Protein AF-A0A9P0P1U6-F1 (afdb_monomer)

Secondary structure (DSSP, 8-state):
--STTTTTTSSSSS----HHHHHHHHHHHHHTTTT-------PPP-EEEEEEEE--SSSS--S-EEEEEEEESTTS-SBHHHHHHHIIIII-TT-----S-SSSSS-TTEEEETTEEEETTT-BPPSSSPEEEEPPTTS-EEETTEE--HHHHHHHHHT--S---SS---SSTTS-PPP--HHHHHHT---HHHHHHHHHHHHTTS-PPPPTT-SSPPPSSTTTTS-GGG--

Organism: Acanthoscelides obtectus (NCBI:txid200917)

Radius of gyration: 28.79 Å; Cα contacts (8 Å, |Δi|>4): 265; chains: 1; bounding box: 102×31×70 Å

Foldseek 3Di:
DPPVVPVVVVVPPPDPDPPVNVVVVVVVVVVVPPPDDDPDPPDPFLKAKEFFWWADCPDPDRAIDTDIDIDGCVPFDFFQVRVLVCCCVPPNVQADAFDDDLPQQQLRQFWQKQLATDRRSPHTDDSDDYIYIAAQALFAANTGNDGDCPVVVVVVVVVVPDDDDPDPPDPDPPPDDDDDDPVRVVVVPPVNSCCNNCVSRVVSPDPDDRDPPHRPHDDNGVVVVDDPVPDD

Sequence (232 aa):
MSILRTLLRHAFQSRYFSIAEFKRAQNKADKGRDEKQKDGKKQSPKMKTFKIYRFDPEGNNKKPKMQSYTVDINDCRPMVLDALMKIKMEQDSTLAFRKSCREGICGSCGVNIDGINRLACLHKIRPRGTTKIYPLPHMYVIKDLIVDMNKFLAQHNRIKPYPIPKELCVKSEGDQQFLQSIKDREKMRLEPGRAISQLRLYLSKFKKKPKPDMVGKAPSDPYKACPKDECE

Structure (mmCIF, N/CA/C/O backbone):
data_AF-A0A9P0P1U6-F1
#
_entry.id   AF-A0A9P0P1U6-F1
#
loop_
_atom_site.group_PDB
_atom_site.id
_atom_site.type_symbol
_atom_site.label_atom_id
_atom_site.label_alt_id
_atom_site.label_comp_id
_atom_site.label_asym_id
_atom_site.label_entity_id
_atom_site.label_seq_id
_atom_site.pdbx_PDB_ins_code
_atom_site.Cartn_x
_atom_site.Cartn_y
_atom_site.Cartn_z
_atom_site.occupancy
_atom_site.B_iso_or_equiv
_atom_site.auth_seq_id
_atom_site.auth_comp_id
_atom_site.auth_asym_id
_atom_site.auth_atom_id
_atom_site.pdbx_PDB_model_num
ATOM 1 N N . MET A 1 1 ? 77.406 -6.082 -4.546 1.00 52.47 1 MET A N 1
ATOM 2 C CA . MET A 1 1 ? 76.166 -6.727 -4.045 1.00 52.47 1 MET A CA 1
ATOM 3 C C . MET A 1 1 ? 76.129 -6.800 -2.507 1.00 52.47 1 MET A C 1
ATOM 5 O O . MET A 1 1 ? 75.909 -7.869 -1.958 1.00 52.47 1 MET A O 1
ATOM 9 N N . SER A 1 2 ? 76.336 -5.689 -1.781 1.00 52.69 2 SER A N 1
ATOM 10 C CA . SER A 1 2 ? 76.356 -5.720 -0.297 1.00 52.69 2 SER A CA 1
ATOM 11 C C . SER A 1 2 ? 75.707 -4.511 0.396 1.00 52.69 2 SER A C 1
ATOM 13 O O . SER A 1 2 ? 75.703 -4.447 1.618 1.00 52.69 2 SER A O 1
ATOM 15 N N . ILE A 1 3 ? 75.123 -3.569 -0.351 1.00 53.53 3 ILE A N 1
ATOM 16 C CA . ILE A 1 3 ? 74.509 -2.355 0.229 1.00 53.53 3 ILE A CA 1
ATOM 17 C C . ILE A 1 3 ? 72.972 -2.380 0.092 1.00 53.53 3 ILE A C 1
ATOM 19 O O . ILE A 1 3 ? 72.256 -1.800 0.901 1.00 53.53 3 ILE A O 1
ATOM 23 N N . LEU A 1 4 ? 72.432 -3.172 -0.845 1.00 44.69 4 LEU A N 1
ATOM 24 C CA . LEU A 1 4 ? 70.984 -3.282 -1.082 1.00 44.69 4 LEU A CA 1
ATOM 25 C C . LEU A 1 4 ? 70.255 -4.266 -0.141 1.00 44.69 4 LEU A C 1
ATOM 27 O O . LEU A 1 4 ? 69.030 -4.305 -0.119 1.00 44.69 4 LEU A O 1
ATOM 31 N N . ARG A 1 5 ? 70.984 -5.065 0.653 1.00 47.44 5 ARG A N 1
ATOM 32 C CA . ARG A 1 5 ? 70.389 -6.005 1.629 1.00 47.44 5 ARG A CA 1
ATOM 33 C C . ARG A 1 5 ? 70.163 -5.391 3.014 1.00 47.44 5 ARG A C 1
ATOM 35 O O . ARG A 1 5 ? 69.369 -5.928 3.781 1.00 47.44 5 ARG A O 1
ATOM 42 N N . THR A 1 6 ? 70.816 -4.273 3.327 1.00 48.91 6 THR A N 1
ATOM 43 C CA . THR A 1 6 ? 70.752 -3.644 4.658 1.00 48.91 6 THR A CA 1
ATOM 44 C C . THR A 1 6 ? 69.592 -2.649 4.768 1.00 48.91 6 THR A C 1
ATOM 46 O O . THR A 1 6 ? 68.949 -2.568 5.811 1.00 48.91 6 THR A O 1
ATOM 49 N N . LEU A 1 7 ? 69.230 -1.972 3.671 1.00 43.41 7 LEU A N 1
ATOM 50 C CA . LEU A 1 7 ? 68.121 -1.005 3.649 1.00 43.41 7 LEU A CA 1
ATOM 51 C C . LEU A 1 7 ? 66.726 -1.657 3.622 1.00 43.41 7 LEU A C 1
ATOM 53 O O . LEU A 1 7 ? 65.756 -1.052 4.067 1.00 43.41 7 LEU A O 1
ATOM 57 N N . LEU A 1 8 ? 66.622 -2.920 3.198 1.00 40.34 8 LEU A N 1
ATOM 58 C CA . LEU A 1 8 ? 65.362 -3.677 3.207 1.00 40.34 8 LEU A CA 1
ATOM 59 C C . LEU A 1 8 ? 65.023 -4.324 4.562 1.00 40.34 8 LEU A C 1
ATOM 61 O O . LEU A 1 8 ? 63.919 -4.836 4.721 1.00 40.34 8 LEU A O 1
ATOM 65 N N . ARG A 1 9 ? 65.921 -4.280 5.560 1.00 42.97 9 ARG A N 1
ATOM 66 C CA . ARG A 1 9 ? 65.622 -4.777 6.920 1.00 42.97 9 ARG A CA 1
ATOM 67 C C . ARG A 1 9 ? 65.049 -3.711 7.854 1.00 42.97 9 ARG A C 1
ATOM 69 O O . ARG A 1 9 ? 64.322 -4.064 8.772 1.00 42.97 9 ARG A O 1
ATOM 76 N N . HIS A 1 10 ? 65.290 -2.425 7.596 1.00 41.94 10 HIS A N 1
ATOM 77 C CA . HIS A 1 10 ? 64.768 -1.345 8.447 1.00 41.94 10 HIS A CA 1
ATOM 78 C C . HIS A 1 10 ? 63.378 -0.827 8.050 1.00 41.94 10 HIS A C 1
ATOM 80 O O . HIS A 1 10 ? 62.763 -0.096 8.821 1.00 41.94 10 HIS A O 1
ATOM 86 N N . ALA A 1 11 ? 62.840 -1.236 6.898 1.00 41.19 11 ALA A N 1
ATOM 87 C CA . ALA A 1 11 ? 61.508 -0.822 6.444 1.00 41.19 11 ALA A CA 1
ATOM 88 C C . ALA A 1 11 ? 60.396 -1.854 6.722 1.00 41.19 11 ALA A C 1
ATOM 90 O O . ALA A 1 11 ? 59.238 -1.599 6.407 1.00 41.19 11 ALA A O 1
ATOM 91 N N . PHE A 1 12 ? 60.720 -3.010 7.314 1.00 37.94 12 PHE A N 1
ATOM 92 C CA . PHE A 1 12 ? 59.785 -4.137 7.459 1.00 37.94 12 PHE A CA 1
ATOM 93 C C . PHE A 1 12 ? 59.494 -4.527 8.916 1.00 37.94 12 PHE A C 1
ATOM 95 O O . PHE A 1 12 ? 59.113 -5.659 9.202 1.00 37.94 12 PHE A O 1
ATOM 102 N N . GLN A 1 13 ? 59.690 -3.597 9.856 1.00 45.03 13 GLN A N 1
ATOM 103 C CA . GLN A 1 13 ? 59.516 -3.873 11.286 1.00 45.03 13 GLN A CA 1
ATOM 104 C C . GLN A 1 13 ? 58.866 -2.732 12.076 1.00 45.03 13 GLN A C 1
ATOM 106 O O . GLN A 1 13 ? 59.111 -2.567 13.267 1.00 45.03 13 GLN A O 1
ATOM 111 N N . SER A 1 14 ? 57.989 -1.950 11.446 1.00 48.00 14 SER A N 1
ATOM 112 C CA . SER A 1 14 ? 57.143 -1.024 12.196 1.00 48.00 14 SER A CA 1
ATOM 113 C C . SER A 1 14 ? 55.746 -0.955 11.597 1.00 48.00 14 SER A C 1
ATOM 115 O O . SER A 1 14 ? 55.574 -0.547 10.452 1.00 48.00 14 SER A O 1
ATOM 117 N N . ARG A 1 15 ? 54.764 -1.321 12.432 1.00 53.69 15 ARG A N 1
ATOM 118 C CA . ARG A 1 15 ? 53.299 -1.221 12.259 1.00 53.69 15 ARG A CA 1
ATOM 119 C C . ARG A 1 15 ? 52.530 -2.427 11.717 1.00 53.69 15 ARG A C 1
ATOM 121 O O . ARG A 1 15 ? 51.436 -2.248 11.194 1.00 53.69 15 ARG A O 1
ATOM 128 N N . TYR A 1 16 ? 52.985 -3.650 11.970 1.00 48.66 16 TYR A N 1
ATOM 129 C CA . TYR A 1 16 ? 52.020 -4.744 12.127 1.00 48.66 16 TYR A CA 1
ATOM 130 C C . TYR A 1 16 ? 51.658 -4.856 13.606 1.00 48.66 16 TYR A C 1
ATOM 132 O O . TYR A 1 16 ? 52.390 -5.456 14.387 1.00 48.66 16 TYR A O 1
ATOM 140 N N . PHE A 1 17 ? 50.548 -4.212 13.984 1.00 47.97 17 PHE A N 1
ATOM 141 C CA . PHE A 1 17 ? 49.891 -4.450 15.270 1.00 47.97 17 PHE A CA 1
ATOM 142 C C . PHE A 1 17 ? 49.675 -5.958 15.408 1.00 47.97 17 PHE A C 1
ATOM 144 O O . PHE A 1 17 ? 49.060 -6.581 14.537 1.00 47.97 17 PHE A O 1
ATOM 151 N N . SER A 1 18 ? 50.200 -6.555 16.477 1.00 64.38 18 SER A N 1
ATOM 152 C CA . SER A 1 18 ? 49.996 -7.980 16.724 1.00 64.38 18 SER A CA 1
ATOM 153 C C . SER A 1 18 ? 48.498 -8.257 16.845 1.00 64.38 18 SER A C 1
ATOM 155 O O . SER A 1 18 ? 47.747 -7.453 17.401 1.00 64.38 18 SER A O 1
ATOM 157 N N . ILE A 1 19 ? 48.046 -9.424 16.380 1.00 64.62 19 ILE A N 1
ATOM 158 C CA . ILE A 1 19 ? 46.655 -9.878 16.543 1.00 64.62 19 ILE A CA 1
ATOM 159 C C . ILE A 1 19 ? 46.223 -9.775 18.021 1.00 64.62 19 ILE A C 1
ATOM 161 O O . ILE A 1 19 ? 45.063 -9.488 18.311 1.00 64.62 19 ILE A O 1
ATOM 165 N N . ALA A 1 20 ? 47.155 -9.939 18.968 1.00 65.38 20 ALA A N 1
ATOM 166 C CA . ALA A 1 20 ? 46.901 -9.768 20.398 1.00 65.38 20 ALA A CA 1
ATOM 167 C C . ALA A 1 20 ? 46.606 -8.309 20.798 1.00 65.38 20 ALA A C 1
ATOM 169 O O . ALA A 1 20 ? 45.764 -8.060 21.661 1.00 65.38 20 ALA A O 1
ATOM 170 N N . GLU A 1 21 ? 47.260 -7.338 20.164 1.00 67.62 21 GLU A N 1
ATOM 171 C CA . GLU A 1 21 ? 47.028 -5.910 20.394 1.00 67.62 21 GLU A CA 1
ATOM 172 C C . GLU A 1 21 ? 45.732 -5.443 19.724 1.00 67.62 21 GLU A C 1
ATOM 174 O O . GLU A 1 21 ? 44.974 -4.687 20.330 1.00 67.62 21 GLU A O 1
ATOM 179 N N . PHE A 1 22 ? 45.408 -5.974 18.539 1.00 64.44 22 PHE A N 1
ATOM 180 C CA . PHE A 1 22 ? 44.125 -5.735 17.871 1.00 64.44 22 PHE A CA 1
ATOM 181 C C . PHE A 1 22 ? 42.948 -6.308 18.679 1.00 64.44 22 PHE A C 1
ATOM 183 O O . PHE A 1 22 ? 41.948 -5.624 18.889 1.00 64.44 22 PHE A O 1
ATOM 190 N N . LYS A 1 23 ? 43.093 -7.521 19.233 1.00 66.81 23 LYS A N 1
ATOM 191 C CA . LYS A 1 23 ? 42.100 -8.120 20.143 1.00 66.81 23 LYS A CA 1
ATOM 192 C C . LYS A 1 23 ? 41.955 -7.335 21.449 1.00 66.81 23 LYS A C 1
ATOM 194 O O . LYS A 1 23 ? 40.842 -7.174 21.938 1.00 66.81 23 LYS A O 1
ATOM 199 N N . ARG A 1 24 ? 43.045 -6.796 22.010 1.00 64.31 24 ARG A N 1
ATOM 200 C CA . ARG A 1 24 ? 42.977 -5.904 23.186 1.00 64.31 24 ARG A CA 1
ATOM 201 C C . ARG A 1 24 ? 42.285 -4.577 22.868 1.00 64.31 24 ARG A C 1
ATOM 203 O O . ARG A 1 24 ? 41.532 -4.092 23.708 1.00 64.31 24 ARG A O 1
ATOM 210 N N . ALA A 1 25 ? 42.504 -4.014 21.679 1.00 63.56 25 ALA A N 1
ATOM 211 C CA . ALA A 1 25 ? 41.821 -2.808 21.217 1.00 63.56 25 ALA A CA 1
ATOM 212 C C . ALA A 1 25 ? 40.319 -3.047 20.983 1.00 63.56 25 ALA A C 1
ATOM 214 O O . ALA A 1 25 ? 39.513 -2.223 21.410 1.00 63.56 25 ALA A O 1
ATOM 215 N N . GLN A 1 26 ? 39.933 -4.193 20.404 1.00 59.28 26 GLN A N 1
ATOM 216 C CA . GLN A 1 26 ? 38.523 -4.584 20.282 1.00 59.28 26 GLN A CA 1
ATOM 217 C C . GLN A 1 26 ? 37.875 -4.822 21.649 1.00 59.28 26 GLN A C 1
ATOM 219 O O . GLN A 1 26 ? 36.857 -4.212 21.938 1.00 59.28 26 GLN A O 1
ATOM 224 N N . ASN A 1 27 ? 38.527 -5.550 22.559 1.00 56.38 27 ASN A N 1
ATOM 225 C CA . ASN A 1 27 ? 37.993 -5.765 23.908 1.00 56.38 27 ASN A CA 1
ATOM 226 C C . ASN A 1 27 ? 37.845 -4.462 24.721 1.00 56.38 27 ASN A C 1
ATOM 228 O O . ASN A 1 27 ? 36.951 -4.367 25.559 1.00 56.38 27 ASN A O 1
ATOM 232 N N . LYS A 1 28 ? 38.697 -3.446 24.494 1.00 57.09 28 LYS A N 1
ATOM 233 C CA . LYS A 1 28 ? 38.532 -2.097 25.077 1.00 57.09 28 LYS A CA 1
ATOM 234 C C . LYS A 1 28 ? 37.394 -1.306 24.420 1.00 57.09 28 LYS A C 1
ATOM 236 O O . LYS A 1 28 ? 36.740 -0.531 25.112 1.00 57.09 28 LYS A O 1
ATOM 241 N N . ALA A 1 29 ? 37.162 -1.487 23.119 1.00 52.88 29 ALA A N 1
ATOM 242 C CA . ALA A 1 29 ? 36.048 -0.870 22.400 1.00 52.88 29 ALA A CA 1
ATOM 243 C C . ALA A 1 29 ? 34.694 -1.510 22.761 1.00 52.88 29 ALA A C 1
ATOM 245 O O . ALA A 1 29 ? 33.699 -0.795 22.862 1.00 52.88 29 ALA A O 1
ATOM 246 N N . ASP A 1 30 ? 34.677 -2.818 23.021 1.00 51.97 30 ASP A N 1
ATOM 247 C CA . ASP A 1 30 ? 33.481 -3.561 23.420 1.00 51.97 30 ASP A CA 1
ATOM 248 C C . ASP A 1 30 ? 33.143 -3.313 24.900 1.00 51.97 30 ASP A C 1
ATOM 250 O O . ASP A 1 30 ? 32.012 -2.944 25.206 1.00 51.97 30 ASP A O 1
ATOM 254 N N . LYS A 1 31 ? 34.131 -3.307 25.814 1.00 42.09 31 LYS A N 1
ATOM 255 C CA . LYS A 1 31 ? 33.902 -2.911 27.223 1.00 42.09 31 LYS A CA 1
ATOM 256 C C . LYS A 1 31 ? 33.470 -1.450 27.411 1.00 42.09 31 LYS A C 1
ATOM 258 O O . LYS A 1 31 ? 32.939 -1.112 28.459 1.00 42.09 31 LYS A O 1
ATOM 263 N N . GLY A 1 32 ? 33.693 -0.582 26.422 1.00 36.56 32 GLY A N 1
ATOM 264 C CA . GLY A 1 32 ? 33.218 0.806 26.430 1.00 36.56 32 GLY A CA 1
ATOM 265 C C . GLY A 1 32 ? 31.828 1.011 25.811 1.00 36.56 32 GLY A C 1
ATOM 266 O O . GLY A 1 32 ? 31.312 2.130 25.863 1.00 36.56 32 GLY A O 1
ATOM 267 N N . ARG A 1 33 ? 31.228 -0.025 25.205 1.00 42.56 33 ARG A N 1
ATOM 268 C CA . ARG A 1 33 ? 29.897 0.040 24.574 1.00 42.56 33 ARG A CA 1
ATOM 269 C C . ARG A 1 33 ? 28.763 -0.475 25.452 1.00 42.56 33 ARG A C 1
ATOM 271 O O . ARG A 1 33 ? 27.632 -0.061 25.218 1.00 42.56 33 ARG A O 1
ATOM 278 N N . ASP A 1 34 ? 29.060 -1.267 26.476 1.00 40.84 34 ASP A N 1
ATOM 279 C CA . ASP A 1 34 ? 28.024 -1.877 27.317 1.00 40.84 34 ASP A CA 1
ATOM 280 C C . ASP A 1 34 ? 27.547 -0.991 28.487 1.00 40.84 34 ASP A C 1
ATOM 282 O O . ASP A 1 34 ? 26.589 -1.342 29.168 1.00 40.84 34 ASP A O 1
ATOM 286 N N . GLU A 1 35 ? 28.125 0.203 28.688 1.00 44.22 35 GLU A N 1
ATOM 287 C CA . GLU A 1 35 ? 27.758 1.099 29.806 1.00 44.22 35 GLU A CA 1
ATOM 288 C C . GLU A 1 35 ? 27.237 2.489 29.399 1.00 44.22 35 GLU A C 1
ATOM 290 O O . GLU A 1 35 ? 27.190 3.414 30.213 1.00 44.22 35 GLU A O 1
ATOM 295 N N . LYS A 1 36 ? 26.767 2.684 28.158 1.00 36.19 36 LYS A N 1
ATOM 296 C CA . LYS A 1 36 ? 26.058 3.928 27.803 1.00 36.19 36 LYS A CA 1
ATOM 297 C C . LYS A 1 36 ? 24.720 3.698 27.107 1.00 36.19 36 LYS A C 1
ATOM 299 O O . LYS A 1 36 ? 24.672 3.442 25.911 1.00 36.19 36 LYS A O 1
ATOM 304 N N . GLN A 1 37 ? 23.680 4.057 27.872 1.00 43.28 37 GLN A N 1
ATOM 305 C CA . GLN A 1 37 ? 22.300 4.418 27.508 1.00 43.28 37 GLN A CA 1
ATOM 306 C C . GLN A 1 37 ? 21.279 3.271 27.505 1.00 43.28 37 GLN A C 1
ATOM 308 O O . GLN A 1 37 ? 21.431 2.305 26.780 1.00 43.28 37 GLN A O 1
ATOM 313 N N . LYS A 1 38 ? 20.143 3.366 28.205 1.00 41.06 38 LYS A N 1
ATOM 314 C CA . LYS A 1 38 ? 19.469 4.525 28.819 1.00 41.06 38 LYS A CA 1
ATOM 315 C C . LYS A 1 38 ? 18.451 4.001 29.834 1.00 41.06 38 LYS A C 1
ATOM 317 O O . LYS A 1 38 ? 17.581 3.221 29.452 1.00 41.06 38 LYS A O 1
ATOM 322 N N . ASP A 1 39 ? 18.467 4.553 31.042 1.00 44.94 39 ASP A N 1
ATOM 323 C CA . ASP A 1 39 ? 17.265 4.691 31.863 1.00 44.94 39 ASP A CA 1
ATOM 324 C C . ASP A 1 39 ? 16.248 5.528 31.077 1.00 44.94 39 ASP A C 1
ATOM 326 O O . ASP A 1 39 ? 16.227 6.763 31.098 1.00 44.94 39 ASP A O 1
ATOM 330 N N . GLY A 1 40 ? 15.448 4.849 30.261 1.00 47.59 40 GLY A N 1
ATOM 331 C CA . GLY A 1 40 ? 14.339 5.460 29.562 1.00 47.59 40 GLY A CA 1
ATOM 332 C C . GLY A 1 40 ? 13.281 5.814 30.591 1.00 47.59 40 GLY A C 1
ATOM 333 O O . GLY A 1 40 ? 12.561 4.934 31.052 1.00 47.59 40 GLY A O 1
ATOM 334 N N . LYS A 1 41 ? 13.143 7.105 30.920 1.00 48.03 41 LYS A N 1
ATOM 335 C CA . LYS A 1 41 ? 11.873 7.646 31.423 1.00 48.03 41 LYS A CA 1
ATOM 336 C C . LYS A 1 41 ? 10.764 7.050 30.552 1.00 48.03 41 LYS A C 1
ATOM 338 O O . LYS A 1 41 ? 10.659 7.425 29.384 1.00 48.03 41 LYS A O 1
ATOM 343 N N . LYS A 1 42 ? 9.985 6.106 31.093 1.00 55.22 42 LYS A N 1
ATOM 344 C CA . LYS A 1 42 ? 8.804 5.542 30.432 1.00 55.22 42 LYS A CA 1
ATOM 345 C C . LYS A 1 42 ? 7.855 6.711 30.193 1.00 55.22 42 LYS A C 1
ATOM 347 O O . LYS A 1 42 ? 7.177 7.171 31.107 1.00 55.22 42 LYS A O 1
ATOM 352 N N . GLN A 1 43 ? 7.904 7.272 28.988 1.00 64.88 43 GLN A N 1
ATOM 353 C CA . GLN A 1 43 ? 6.936 8.269 28.564 1.00 64.88 43 GLN A CA 1
ATOM 354 C C . GLN A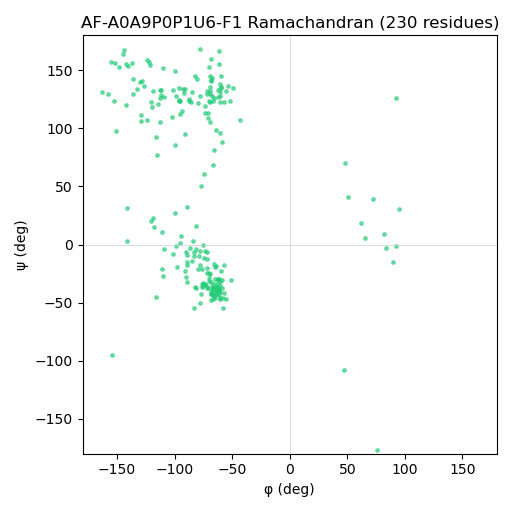 1 43 ? 5.565 7.597 28.611 1.00 64.88 43 GLN A C 1
ATOM 356 O O . GLN A 1 43 ? 5.444 6.423 28.254 1.00 64.88 43 GLN A O 1
ATOM 361 N N . SER A 1 44 ? 4.551 8.311 29.095 1.00 78.19 44 SER A N 1
ATOM 362 C CA . SER A 1 44 ? 3.193 7.779 29.166 1.00 78.19 44 SER A CA 1
ATOM 363 C C . SER A 1 44 ? 2.752 7.271 27.783 1.00 78.19 44 SER A C 1
ATOM 365 O O . SER A 1 44 ? 3.036 7.934 26.778 1.00 78.19 44 SER A O 1
ATOM 367 N N . PRO A 1 45 ? 2.112 6.089 27.707 1.00 81.31 45 PRO A N 1
ATOM 368 C CA . PRO A 1 45 ? 1.781 5.454 26.437 1.00 81.31 45 PRO A CA 1
ATOM 369 C C . PRO A 1 45 ? 0.858 6.364 25.629 1.00 81.31 45 PRO A C 1
ATOM 371 O O . PRO A 1 45 ? -0.169 6.840 26.122 1.00 81.31 45 PRO A O 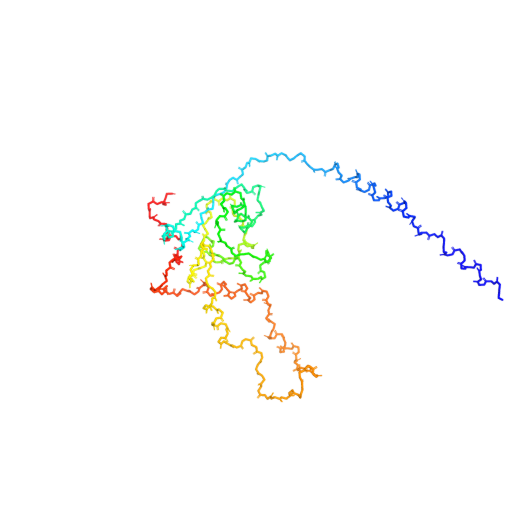1
ATOM 374 N N . LYS A 1 46 ? 1.227 6.628 24.374 1.00 88.4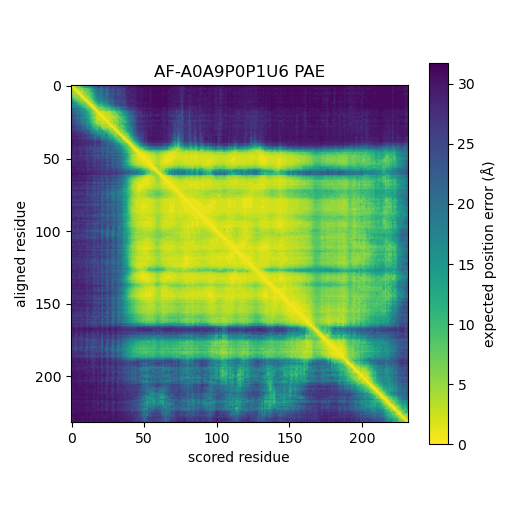4 46 LYS A N 1
ATOM 375 C CA . LYS A 1 46 ? 0.449 7.490 23.485 1.00 88.44 46 LYS A CA 1
ATOM 376 C C . LYS A 1 46 ? -0.383 6.621 22.564 1.00 88.44 46 LYS A C 1
ATOM 378 O O . LYS A 1 46 ? 0.001 6.322 21.433 1.00 88.44 46 LYS A O 1
ATOM 383 N N . MET A 1 47 ? -1.546 6.241 23.073 1.00 91.94 47 MET A N 1
ATOM 384 C CA . MET A 1 47 ? -2.471 5.361 22.376 1.00 91.94 47 MET A CA 1
ATOM 385 C C . MET A 1 47 ? -3.094 6.043 21.156 1.00 91.94 47 MET A C 1
ATOM 387 O O . MET A 1 47 ? -3.544 7.190 21.207 1.00 91.94 47 MET A O 1
ATOM 391 N N . LYS A 1 48 ? -3.138 5.309 20.046 1.00 93.06 48 LYS A N 1
ATOM 392 C CA . LYS A 1 48 ? -3.715 5.741 18.776 1.00 93.06 48 LYS A CA 1
ATOM 393 C C . LYS A 1 48 ? -4.616 4.669 18.201 1.00 93.06 48 LYS A C 1
ATOM 395 O O . LYS A 1 48 ? -4.214 3.517 18.071 1.00 93.06 48 LYS A O 1
ATOM 400 N N . THR A 1 49 ? -5.794 5.094 17.762 1.00 95.69 49 THR A N 1
ATOM 401 C CA . THR A 1 49 ? -6.784 4.207 17.155 1.00 95.69 49 THR A CA 1
ATOM 402 C C . THR A 1 49 ? -6.633 4.149 15.635 1.00 95.69 49 THR A C 1
ATOM 404 O O . THR A 1 49 ? -6.598 5.176 14.943 1.00 95.69 49 THR A O 1
ATOM 407 N N . PHE A 1 50 ? -6.594 2.927 15.113 1.00 96.62 50 PHE A N 1
ATOM 408 C CA . PHE A 1 50 ? -6.639 2.588 13.697 1.00 96.62 50 PHE A CA 1
ATOM 409 C C . PHE A 1 50 ? -7.927 1.815 13.410 1.00 96.62 50 PHE A C 1
ATOM 411 O O . PHE A 1 50 ? -8.152 0.754 13.982 1.00 96.62 50 PHE A O 1
ATOM 418 N N . LYS A 1 51 ? -8.771 2.331 12.513 1.00 96.44 51 LYS A N 1
ATOM 419 C CA . LYS A 1 51 ? -9.950 1.619 12.001 1.00 96.44 51 LYS A CA 1
ATOM 420 C C . LYS A 1 51 ? -9.567 0.946 10.687 1.00 96.44 51 LYS A C 1
ATOM 422 O O . LYS A 1 51 ? -9.297 1.641 9.709 1.00 96.44 51 LYS A O 1
ATOM 427 N N . ILE A 1 52 ? -9.522 -0.380 10.660 1.00 96.38 52 ILE A N 1
ATOM 428 C CA . ILE A 1 52 ? -9.046 -1.170 9.520 1.00 96.38 52 ILE A CA 1
ATOM 429 C C . ILE A 1 52 ? -10.208 -1.947 8.907 1.0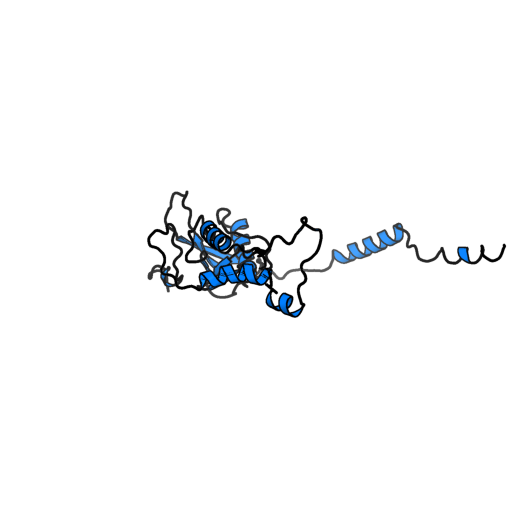0 96.38 52 ILE A C 1
ATOM 431 O O . ILE A 1 52 ? -10.981 -2.593 9.615 1.00 96.38 52 ILE A O 1
ATOM 435 N N . TYR A 1 53 ? -10.310 -1.897 7.581 1.00 94.62 53 TYR A N 1
ATOM 436 C CA . TYR A 1 53 ? -11.243 -2.710 6.811 1.00 94.62 53 TYR A CA 1
ATOM 437 C C . TYR A 1 53 ? -10.893 -4.200 6.903 1.00 94.62 53 TYR A C 1
ATOM 439 O O . TYR A 1 53 ? -9.770 -4.604 6.590 1.00 94.62 53 TYR A O 1
ATOM 447 N N . ARG A 1 54 ? -11.874 -5.011 7.301 1.00 93.38 54 ARG A N 1
ATOM 448 C CA . ARG A 1 54 ? -11.780 -6.466 7.413 1.00 93.38 54 ARG A CA 1
ATOM 449 C C . ARG A 1 54 ? -12.787 -7.131 6.490 1.00 93.38 54 ARG A C 1
ATOM 451 O O . ARG A 1 54 ? -13.968 -6.777 6.489 1.00 93.38 54 ARG A O 1
ATOM 458 N N . PHE A 1 55 ? -12.316 -8.111 5.735 1.00 91.31 55 PHE A N 1
ATOM 459 C CA . PHE A 1 55 ? -13.144 -8.912 4.844 1.00 91.31 55 PHE A CA 1
ATOM 460 C C . PHE A 1 55 ? -12.510 -10.287 4.681 1.00 91.31 55 PHE A C 1
ATOM 462 O O . PHE A 1 55 ? -11.355 -10.384 4.268 1.00 91.31 55 PHE A O 1
ATOM 469 N N . ASP A 1 56 ? -13.273 -11.331 4.992 1.00 89.56 56 ASP A N 1
ATOM 470 C CA . ASP A 1 56 ? -12.840 -12.714 4.835 1.00 89.56 56 ASP A CA 1
ATOM 471 C C . ASP A 1 56 ? -13.907 -13.498 4.056 1.00 89.56 56 ASP A C 1
ATOM 473 O O . ASP A 1 56 ? -14.979 -13.758 4.607 1.00 89.56 56 ASP A O 1
ATOM 477 N N . PRO A 1 57 ? -13.676 -13.831 2.773 1.00 83.44 57 PRO A N 1
ATOM 478 C CA . PRO A 1 57 ? -14.672 -14.520 1.953 1.00 83.44 57 PRO A CA 1
ATOM 479 C C . PRO A 1 57 ? -14.898 -15.978 2.378 1.00 83.44 57 PRO A C 1
ATOM 481 O O . PRO A 1 57 ? -15.973 -16.520 2.122 1.00 83.44 57 PRO A O 1
ATOM 484 N N . GLU A 1 58 ? -13.905 -16.597 3.020 1.00 83.50 58 GLU A N 1
ATOM 485 C CA . GLU A 1 58 ? -13.950 -17.989 3.490 1.00 83.50 58 GLU A CA 1
ATOM 486 C C . GLU A 1 58 ? -14.514 -18.112 4.913 1.00 83.50 58 GLU A C 1
ATOM 488 O O . GLU A 1 58 ? -14.890 -19.198 5.345 1.00 83.50 58 GLU A O 1
ATOM 493 N N . GLY A 1 59 ? -14.594 -17.001 5.649 1.00 76.44 59 GLY A N 1
ATOM 494 C CA . GLY A 1 59 ? -15.091 -16.987 7.019 1.00 76.44 59 GLY A CA 1
ATOM 495 C C . GLY A 1 59 ? -16.618 -17.054 7.123 1.00 76.44 59 GLY A C 1
ATOM 496 O O . GLY A 1 59 ? -17.358 -1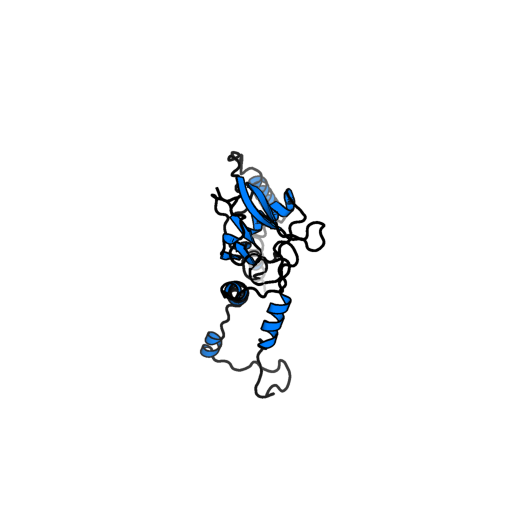6.796 6.173 1.00 76.44 59 GLY A O 1
ATOM 497 N N . ASN A 1 60 ? -17.102 -17.294 8.346 1.00 69.00 60 ASN A N 1
ATOM 498 C CA . ASN A 1 60 ? -18.538 -17.331 8.665 1.00 69.00 60 ASN A CA 1
ATOM 499 C C . ASN A 1 60 ? -19.268 -16.011 8.356 1.00 69.00 60 ASN A C 1
ATOM 501 O O . ASN A 1 60 ? -20.485 -16.000 8.183 1.00 69.00 60 ASN A O 1
ATOM 505 N N . ASN A 1 61 ? -18.543 -14.889 8.301 1.00 64.88 61 ASN A N 1
ATOM 506 C CA . ASN A 1 61 ? -19.123 -13.561 8.153 1.00 64.88 61 ASN A CA 1
ATOM 507 C C . ASN A 1 61 ? -18.692 -12.914 6.828 1.00 64.88 61 ASN A C 1
ATOM 509 O O . ASN A 1 61 ? -17.663 -12.249 6.740 1.00 64.88 61 ASN A O 1
ATOM 513 N N . LYS A 1 62 ? -19.517 -13.100 5.791 1.00 71.88 62 LYS A N 1
ATOM 514 C CA . LYS A 1 62 ? -19.248 -12.660 4.407 1.00 71.88 62 LYS A CA 1
ATOM 515 C C . LYS A 1 62 ? -19.409 -11.150 4.176 1.00 71.88 62 LYS A C 1
ATOM 517 O O . LYS A 1 62 ? -19.249 -10.680 3.050 1.00 71.88 62 LYS A O 1
ATOM 522 N N . LYS A 1 63 ? -19.774 -10.378 5.205 1.00 83.62 63 LYS A N 1
ATOM 523 C CA . LYS A 1 63 ? -19.949 -8.923 5.103 1.00 83.62 63 LYS A CA 1
ATOM 524 C C . LYS A 1 63 ? -18.676 -8.200 5.553 1.00 83.62 63 LYS A C 1
ATOM 526 O O . LYS A 1 63 ? -18.124 -8.545 6.597 1.00 83.62 63 LYS A O 1
ATOM 531 N N . PRO A 1 64 ? -18.216 -7.187 4.802 1.00 88.19 64 PRO A N 1
ATOM 532 C CA . PRO A 1 64 ? -17.077 -6.389 5.221 1.00 88.19 64 PRO A CA 1
ATOM 533 C C . PRO A 1 64 ? -17.414 -5.559 6.460 1.00 88.19 64 PRO A C 1
ATOM 535 O O . PRO A 1 64 ? -18.528 -5.049 6.588 1.00 88.19 64 PRO A O 1
ATOM 538 N N . LYS A 1 65 ? -16.438 -5.399 7.355 1.00 90.56 65 LYS A N 1
ATOM 539 C CA . LYS A 1 65 ? -16.582 -4.645 8.606 1.00 90.56 65 LYS A CA 1
ATOM 540 C C . LYS A 1 65 ? -15.371 -3.756 8.866 1.00 90.56 6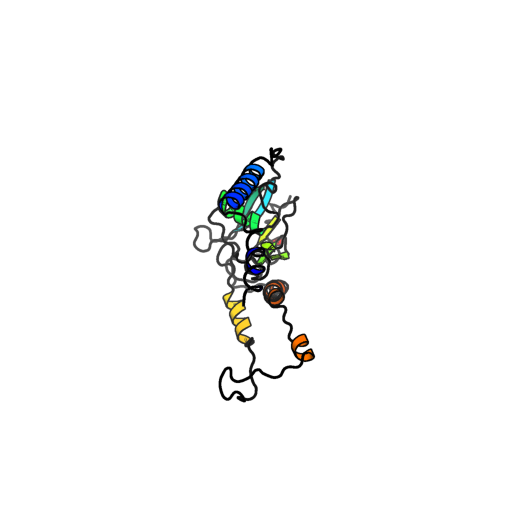5 LYS A C 1
ATOM 542 O O . LYS A 1 65 ? -14.272 -4.040 8.395 1.00 90.56 65 LYS A O 1
ATOM 547 N N . MET A 1 66 ? -15.563 -2.699 9.647 1.00 93.12 66 MET A N 1
ATOM 548 C CA . MET A 1 66 ? -14.464 -1.888 10.171 1.00 93.12 66 MET A CA 1
ATOM 549 C C . MET A 1 66 ? -14.121 -2.368 11.578 1.00 93.12 66 MET A C 1
ATOM 551 O O . MET A 1 66 ? -14.989 -2.403 12.444 1.00 93.12 66 MET A O 1
ATOM 555 N N . GLN A 1 67 ? -12.864 -2.732 11.813 1.00 94.50 67 GLN A N 1
ATOM 556 C CA . GLN A 1 67 ? -12.380 -3.142 13.130 1.00 94.50 67 GLN A CA 1
ATOM 557 C C . GLN A 1 67 ? -11.403 -2.103 13.679 1.00 94.50 67 GLN A C 1
ATOM 559 O O . GLN A 1 67 ? -10.512 -1.641 12.964 1.00 94.50 67 GLN A O 1
ATOM 564 N N . SER A 1 68 ? -11.589 -1.722 14.940 1.00 96.75 68 SER A N 1
ATOM 565 C CA . SER A 1 68 ? -10.736 -0.754 15.630 1.00 96.75 68 SER A CA 1
ATOM 566 C C . SER A 1 68 ? -9.613 -1.469 16.375 1.00 96.75 68 SER A C 1
ATOM 568 O O . SER A 1 68 ? -9.867 -2.430 17.095 1.00 96.75 68 SER A O 1
ATOM 570 N N . TYR A 1 69 ? -8.391 -0.967 16.232 1.00 96.50 69 TYR A N 1
ATOM 571 C CA . TYR A 1 69 ? -7.207 -1.413 16.963 1.00 96.50 69 TYR A CA 1
ATOM 572 C C . TYR A 1 69 ? -6.524 -0.215 17.597 1.00 96.50 69 TYR A C 1
ATOM 574 O O . TYR A 1 69 ? -6.416 0.841 16.966 1.00 96.50 69 TYR A O 1
ATOM 582 N N . THR A 1 70 ? -6.023 -0.385 18.813 1.00 94.94 70 THR A N 1
ATOM 583 C CA . THR A 1 70 ? -5.337 0.683 19.538 1.00 94.94 70 THR A CA 1
ATOM 584 C C . THR A 1 70 ? -3.868 0.319 19.672 1.00 94.94 70 THR A C 1
ATOM 586 O O . THR A 1 70 ? -3.534 -0.769 20.130 1.00 94.94 70 THR A O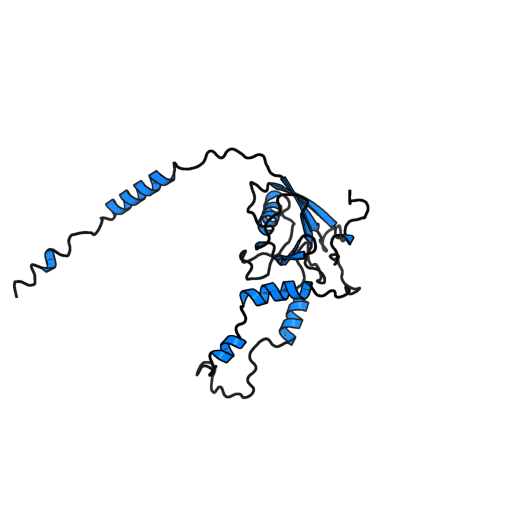 1
ATOM 589 N N . VAL A 1 71 ? -2.981 1.211 19.245 1.00 94.44 71 VAL A N 1
ATOM 590 C CA . VAL A 1 71 ? -1.531 0.985 19.233 1.00 94.44 71 VAL A CA 1
ATOM 591 C C . VAL A 1 71 ? -0.844 2.126 19.966 1.00 94.44 71 VAL A C 1
ATOM 593 O O . VAL A 1 71 ? -1.192 3.287 19.750 1.00 94.44 71 VAL A O 1
ATOM 596 N N . ASP A 1 72 ? 0.135 1.808 20.810 1.00 93.81 72 ASP A N 1
ATOM 597 C CA . ASP A 1 72 ? 1.013 2.818 21.396 1.00 93.81 72 ASP A CA 1
ATOM 598 C C . ASP A 1 72 ? 2.000 3.331 20.336 1.00 93.81 72 ASP A C 1
ATOM 600 O O . ASP A 1 72 ? 2.785 2.567 19.774 1.00 93.81 72 ASP A O 1
ATOM 604 N N . ILE A 1 73 ? 1.948 4.632 20.040 1.00 91.75 73 ILE A N 1
ATOM 605 C CA . ILE A 1 73 ? 2.850 5.271 19.074 1.00 91.75 73 ILE A CA 1
ATOM 606 C C . ILE A 1 73 ? 4.282 5.345 19.618 1.00 91.75 73 ILE A C 1
ATOM 608 O O . ILE A 1 73 ? 5.219 5.328 18.824 1.00 91.75 73 ILE A O 1
ATOM 612 N N . ASN A 1 74 ? 4.475 5.427 20.937 1.00 90.88 74 ASN A N 1
ATOM 613 C CA . ASN A 1 74 ? 5.816 5.533 21.518 1.00 90.88 74 ASN A CA 1
ATOM 614 C C . ASN A 1 74 ? 6.601 4.220 21.369 1.00 90.88 74 ASN A C 1
ATOM 616 O O . ASN A 1 74 ? 7.815 4.250 21.187 1.00 90.88 74 ASN A O 1
ATOM 620 N N . ASP A 1 75 ? 5.889 3.090 21.378 1.00 91.75 75 ASP A N 1
ATOM 621 C CA . ASP A 1 75 ? 6.411 1.736 21.157 1.00 91.75 75 ASP A CA 1
ATOM 622 C C . ASP A 1 75 ? 6.162 1.239 19.716 1.00 91.75 75 ASP A C 1
ATOM 624 O O . ASP A 1 75 ? 6.000 0.051 19.425 1.00 91.75 75 ASP A O 1
ATOM 628 N N . CYS A 1 76 ? 6.069 2.169 18.767 1.00 92.12 76 CYS A N 1
ATOM 629 C CA . CYS A 1 76 ? 5.910 1.850 17.360 1.00 92.12 76 CYS A CA 1
ATOM 630 C C . CYS A 1 76 ? 6.820 2.734 16.514 1.00 92.12 76 CYS A C 1
ATOM 632 O O . CYS A 1 76 ? 7.001 3.928 16.748 1.00 92.12 76 CYS A O 1
ATOM 634 N N . ARG A 1 77 ? 7.374 2.150 15.453 1.00 92.88 77 ARG A N 1
ATOM 635 C CA . ARG A 1 77 ? 8.061 2.929 14.420 1.00 92.88 77 ARG A CA 1
ATOM 636 C C . ARG A 1 77 ? 7.074 3.911 13.759 1.00 92.88 77 ARG A C 1
ATOM 638 O O . ARG A 1 77 ? 5.869 3.657 13.724 1.00 92.88 77 ARG A O 1
ATOM 645 N N . PRO A 1 78 ? 7.556 5.027 13.185 1.00 93.38 78 PRO A N 1
ATOM 646 C CA . PRO A 1 78 ? 6.702 6.164 12.838 1.00 93.38 78 PRO A CA 1
ATOM 647 C C . PRO A 1 78 ? 5.787 5.955 11.621 1.00 93.38 78 PRO A C 1
ATOM 649 O O . PRO A 1 78 ? 5.008 6.856 11.313 1.00 93.38 78 PRO A O 1
ATOM 652 N N . MET A 1 79 ? 5.885 4.840 10.889 1.00 95.94 79 MET A N 1
ATOM 653 C CA . MET A 1 79 ? 5.142 4.621 9.640 1.00 95.94 79 MET A CA 1
ATOM 654 C C . MET A 1 79 ? 3.895 3.761 9.852 1.00 95.94 79 MET A C 1
ATOM 656 O O . MET A 1 79 ? 3.883 2.847 10.671 1.00 95.94 79 MET A O 1
ATOM 660 N N . VAL A 1 80 ? 2.852 3.984 9.049 1.00 96.19 80 VAL A N 1
ATOM 661 C CA . VAL A 1 80 ? 1.596 3.214 9.129 1.00 96.19 80 VAL A CA 1
ATOM 662 C C . VAL A 1 80 ? 1.814 1.722 8.871 1.00 96.19 80 VAL A C 1
ATOM 664 O O . VAL A 1 80 ? 1.162 0.896 9.505 1.00 96.19 80 VAL A O 1
ATOM 667 N N . LEU A 1 81 ? 2.748 1.351 7.987 1.00 96.94 81 LEU A N 1
ATOM 668 C CA . LEU A 1 81 ? 3.104 -0.058 7.784 1.00 96.94 81 LEU A CA 1
ATOM 669 C C . LEU A 1 81 ? 3.595 -0.721 9.077 1.00 96.94 81 LEU A C 1
ATOM 671 O O . LEU A 1 81 ? 3.289 -1.888 9.309 1.00 96.94 81 LEU A O 1
ATOM 675 N N . ASP A 1 82 ? 4.340 0.006 9.906 1.00 96.19 82 ASP A N 1
ATOM 676 C CA . ASP A 1 82 ? 4.863 -0.542 11.151 1.00 96.19 82 ASP A CA 1
ATOM 677 C C . ASP A 1 82 ? 3.736 -0.747 12.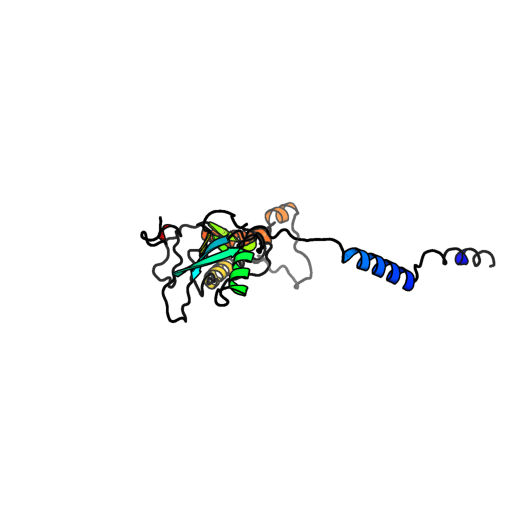176 1.00 96.19 82 ASP A C 1
ATOM 679 O O . ASP A 1 82 ? 3.692 -1.795 12.815 1.00 96.19 82 ASP A O 1
ATOM 683 N N . ALA A 1 83 ? 2.753 0.160 12.238 1.00 96.06 83 ALA A N 1
ATOM 684 C CA . ALA A 1 83 ? 1.547 -0.041 13.049 1.00 96.06 83 ALA A CA 1
ATOM 685 C C . ALA A 1 83 ? 0.737 -1.268 12.595 1.00 96.06 83 ALA A C 1
ATOM 687 O O . ALA A 1 83 ? 0.329 -2.076 13.425 1.00 96.06 83 ALA A O 1
ATOM 688 N N . LEU A 1 84 ? 0.553 -1.461 11.282 1.00 96.69 84 LEU A N 1
ATOM 689 C CA . LEU A 1 84 ? -0.112 -2.657 10.740 1.00 96.69 84 LEU A CA 1
ATOM 690 C C . LEU A 1 84 ? 0.642 -3.945 11.095 1.00 96.69 84 LEU A C 1
ATOM 692 O O . LEU A 1 84 ? 0.026 -4.972 11.376 1.00 96.69 84 LEU A O 1
ATOM 696 N N . MET A 1 85 ? 1.975 -3.900 11.083 1.00 96.69 85 MET A N 1
ATOM 697 C CA . MET A 1 85 ? 2.798 -5.029 11.507 1.00 96.69 85 MET A CA 1
ATOM 698 C C . MET A 1 85 ? 2.664 -5.313 13.001 1.00 96.69 85 MET A C 1
ATOM 700 O O . MET A 1 85 ? 2.500 -6.476 13.354 1.00 96.69 85 MET A O 1
ATOM 704 N N . LYS A 1 86 ? 2.680 -4.278 13.847 1.00 96.31 86 LYS A N 1
ATOM 705 C CA . LYS A 1 86 ? 2.508 -4.414 15.297 1.00 96.31 86 LYS A CA 1
ATOM 706 C C . LYS A 1 86 ? 1.149 -5.023 15.641 1.00 96.31 86 LYS A C 1
ATOM 708 O O . LYS A 1 86 ? 1.095 -6.018 16.350 1.00 96.31 86 LYS A O 1
ATOM 713 N N . ILE A 1 87 ? 0.070 -4.526 15.026 1.00 96.88 87 ILE A N 1
ATOM 714 C CA . ILE A 1 87 ? -1.277 -5.106 15.166 1.00 96.88 87 ILE A CA 1
ATOM 715 C C . ILE A 1 87 ? -1.268 -6.587 14.784 1.00 96.88 87 ILE A C 1
ATOM 717 O O . ILE A 1 87 ? -1.779 -7.410 15.536 1.00 96.88 87 ILE A O 1
ATOM 721 N N . LYS A 1 88 ? -0.648 -6.947 13.653 1.00 96.81 88 LYS A N 1
ATOM 722 C CA . LYS A 1 88 ? -0.590 -8.346 13.213 1.00 96.81 88 LYS A CA 1
ATOM 723 C C . LYS A 1 88 ? 0.190 -9.253 14.171 1.00 96.81 88 LYS A C 1
ATOM 725 O O . LYS A 1 88 ? -0.142 -10.424 14.300 1.00 96.81 88 LYS A O 1
ATOM 730 N N . MET A 1 89 ? 1.258 -8.742 14.775 1.00 96.44 89 MET A N 1
ATOM 731 C CA . MET A 1 89 ? 2.140 -9.527 15.641 1.00 96.44 89 MET A CA 1
ATOM 732 C C . MET A 1 89 ? 1.589 -9.676 17.060 1.00 96.44 89 MET A C 1
ATOM 734 O O . MET A 1 89 ? 1.738 -10.740 17.647 1.00 96.44 89 MET A O 1
ATOM 738 N N . GLU A 1 90 ? 0.958 -8.632 17.596 1.00 96.06 90 GLU A N 1
ATOM 739 C CA . GLU A 1 90 ? 0.616 -8.553 19.021 1.00 96.06 90 GLU A CA 1
ATOM 740 C C . GLU A 1 90 ? -0.886 -8.663 19.304 1.00 96.06 90 GLU A C 1
ATOM 742 O O . GLU A 1 90 ? -1.262 -9.076 20.395 1.00 96.06 90 GLU A O 1
ATOM 747 N N . GLN A 1 91 ? -1.752 -8.280 18.359 1.00 95.38 91 GLN A N 1
ATOM 748 C CA . GLN A 1 91 ? -3.198 -8.162 18.603 1.00 95.38 91 GLN A CA 1
ATOM 749 C C . GLN A 1 91 ? -4.024 -9.135 17.759 1.00 95.38 91 GLN A C 1
ATOM 751 O O . GLN A 1 91 ? -4.950 -9.758 18.267 1.00 95.38 91 GLN A O 1
ATOM 756 N N . ASP A 1 92 ? -3.725 -9.253 16.462 1.00 95.12 92 ASP A N 1
ATOM 757 C CA . ASP A 1 92 ? -4.527 -10.046 15.533 1.00 95.12 92 ASP A CA 1
ATOM 758 C C . ASP A 1 92 ? -3.699 -10.618 14.376 1.00 95.12 92 ASP A C 1
ATOM 760 O O . ASP A 1 92 ? -3.486 -9.986 13.334 1.00 95.12 92 ASP A O 1
ATOM 764 N N . SER A 1 93 ? -3.295 -11.877 14.528 1.00 95.50 93 SER A N 1
ATOM 765 C CA . SER A 1 93 ? -2.509 -12.607 13.533 1.00 95.50 93 SER A CA 1
ATOM 766 C C . SER A 1 93 ? -3.257 -12.868 12.222 1.00 95.50 93 SER A C 1
ATOM 768 O O . SER A 1 93 ? -2.608 -13.107 11.196 1.00 95.50 93 SER A O 1
ATOM 770 N N . THR A 1 94 ? -4.589 -12.750 12.196 1.00 94.44 94 THR A N 1
ATOM 771 C CA . THR A 1 94 ? -5.415 -13.009 11.005 1.00 94.44 94 THR A CA 1
ATOM 772 C C . THR A 1 94 ? -5.389 -11.862 9.995 1.00 94.44 94 THR A C 1
ATOM 774 O O . THR A 1 94 ? -5.691 -12.079 8.822 1.00 94.44 94 THR A O 1
ATOM 777 N N . LEU A 1 95 ? -4.971 -10.659 10.413 1.00 95.88 95 LEU A N 1
ATOM 778 C CA . LEU A 1 95 ? -4.941 -9.472 9.561 1.00 95.88 95 LEU A CA 1
ATOM 779 C C . LEU A 1 95 ? -4.029 -9.672 8.338 1.00 95.88 95 LEU A C 1
ATOM 781 O O . LEU A 1 95 ? -2.824 -9.929 8.472 1.00 95.88 95 LEU A O 1
ATOM 785 N N . ALA A 1 96 ? -4.585 -9.510 7.137 1.00 95.38 96 ALA A N 1
ATOM 786 C CA . ALA A 1 96 ? -3.877 -9.738 5.879 1.00 95.38 96 ALA A CA 1
ATOM 787 C C . ALA A 1 96 ? -3.584 -8.435 5.106 1.00 95.38 96 ALA A C 1
ATOM 789 O O . ALA A 1 96 ? -4.469 -7.638 4.797 1.00 95.38 96 ALA A O 1
ATOM 790 N N . PHE A 1 97 ? -2.314 -8.220 4.748 1.00 95.88 97 PHE A N 1
ATOM 791 C CA . PHE A 1 97 ? -1.867 -7.113 3.894 1.00 95.88 97 PHE A CA 1
ATOM 792 C C . PHE A 1 97 ? -0.554 -7.461 3.180 1.00 95.88 97 PHE A C 1
ATOM 794 O O . PHE A 1 97 ? 0.219 -8.303 3.640 1.00 95.88 97 PHE A O 1
ATOM 801 N N . ARG A 1 98 ? -0.267 -6.793 2.054 1.00 94.88 98 ARG A N 1
ATOM 802 C CA . ARG A 1 98 ? 0.982 -6.994 1.298 1.00 94.88 98 ARG A CA 1
ATOM 803 C C . ARG A 1 98 ? 2.084 -6.039 1.763 1.00 94.88 98 ARG A C 1
ATOM 805 O O . ARG A 1 98 ? 1.872 -4.831 1.852 1.00 94.88 98 ARG A O 1
ATOM 812 N N . LYS A 1 99 ? 3.293 -6.565 1.980 1.00 93.31 99 LYS A N 1
ATOM 813 C CA . LYS A 1 99 ? 4.517 -5.789 2.251 1.00 93.31 99 LYS A CA 1
ATOM 814 C C . LYS A 1 99 ? 5.732 -6.427 1.572 1.00 93.31 99 LYS A C 1
ATOM 816 O O . LYS A 1 99 ? 5.718 -7.624 1.318 1.00 93.31 99 LYS A O 1
ATOM 821 N N . SER A 1 100 ? 6.763 -5.629 1.293 1.00 93.44 100 SER A N 1
ATOM 822 C CA . SER A 1 100 ? 8.055 -6.108 0.776 1.00 93.44 100 SER A CA 1
ATOM 823 C C . SER A 1 100 ? 9.167 -5.117 1.165 1.00 93.44 100 SER A C 1
ATOM 825 O O . SER A 1 100 ? 9.598 -5.172 2.309 1.00 93.44 100 SER A O 1
ATOM 827 N N . CYS A 1 101 ? 9.533 -4.164 0.295 1.00 91.56 101 CYS A N 1
ATOM 828 C CA . CYS A 1 101 ? 10.720 -3.300 0.451 1.00 91.56 101 CYS A CA 1
ATOM 829 C C . CYS A 1 101 ? 10.781 -2.457 1.752 1.00 91.56 101 CYS A C 1
ATOM 831 O O . CYS A 1 101 ? 11.686 -2.642 2.551 1.00 91.56 101 CYS A O 1
ATOM 833 N N . ARG A 1 102 ? 9.739 -1.657 2.043 1.00 92.88 102 ARG A N 1
ATOM 834 C CA . ARG A 1 102 ? 9.637 -0.612 3.099 1.00 92.88 102 ARG A CA 1
ATOM 835 C C . ARG A 1 102 ? 10.201 0.776 2.762 1.00 92.88 102 ARG A C 1
ATOM 837 O O . ARG A 1 102 ? 9.970 1.702 3.528 1.00 92.88 102 ARG A O 1
ATOM 844 N N . GLU A 1 103 ? 10.793 0.965 1.595 1.00 89.62 103 GLU A N 1
ATOM 845 C CA . GLU A 1 103 ? 11.302 2.260 1.110 1.00 89.62 103 GLU A CA 1
ATOM 846 C C . GLU A 1 103 ? 10.495 2.816 -0.076 1.00 89.62 103 GLU A C 1
ATOM 848 O O . GLU A 1 103 ? 10.869 3.796 -0.710 1.00 89.62 103 GLU A O 1
ATOM 853 N N . GLY A 1 104 ? 9.348 2.201 -0.373 1.00 86.94 104 GLY A N 1
ATOM 854 C CA . GLY A 1 104 ? 8.394 2.709 -1.359 1.00 86.94 104 GLY A CA 1
ATOM 855 C C . GLY A 1 104 ? 8.703 2.379 -2.820 1.00 86.94 104 GLY A C 1
ATOM 856 O O . GLY A 1 104 ? 7.994 2.866 -3.695 1.00 86.94 104 GLY A O 1
ATOM 857 N N . ILE A 1 105 ? 9.682 1.514 -3.089 1.00 86.19 105 ILE A N 1
ATOM 858 C CA . ILE A 1 105 ? 10.082 1.129 -4.452 1.00 86.19 105 ILE A CA 1
ATOM 859 C C . ILE A 1 105 ? 9.106 0.112 -5.065 1.00 86.19 105 ILE A C 1
ATOM 861 O O . ILE A 1 105 ? 8.587 0.318 -6.156 1.00 86.19 105 ILE A O 1
ATOM 865 N N . CYS A 1 106 ? 8.790 -0.974 -4.349 1.00 87.38 106 CYS A N 1
ATOM 866 C CA . CYS A 1 106 ? 7.980 -2.073 -4.905 1.00 87.38 106 CYS A CA 1
ATOM 867 C C . CYS A 1 106 ? 6.487 -1.744 -5.104 1.00 87.38 106 CYS A C 1
ATOM 869 O O . CYS A 1 106 ? 5.776 -2.468 -5.792 1.00 87.38 106 CYS A O 1
ATOM 871 N N . GLY A 1 107 ? 5.960 -0.721 -4.423 1.00 85.81 107 GLY A N 1
ATOM 872 C CA . GLY A 1 107 ? 4.526 -0.407 -4.434 1.00 85.81 107 GLY A CA 1
ATOM 873 C C . GLY A 1 107 ? 3.597 -1.456 -3.790 1.00 85.81 107 GLY A C 1
ATOM 874 O O . GLY A 1 107 ? 2.380 -1.277 -3.840 1.00 85.81 107 GLY A O 1
ATOM 875 N N . SER A 1 108 ? 4.106 -2.526 -3.162 1.00 89.81 108 SER A N 1
ATOM 876 C CA . SER A 1 108 ? 3.295 -3.643 -2.633 1.00 89.81 108 SER A CA 1
ATOM 877 C C . SER A 1 108 ? 2.315 -3.243 -1.527 1.00 89.81 108 SER A C 1
ATOM 879 O O . SER A 1 108 ? 1.187 -3.734 -1.525 1.00 89.81 108 SER A O 1
ATOM 881 N N . CYS A 1 109 ? 2.700 -2.311 -0.650 1.00 92.94 109 CYS A N 1
ATOM 882 C CA . CYS A 1 109 ? 1.896 -1.836 0.488 1.00 92.94 109 CYS A CA 1
ATOM 883 C C . CYS A 1 109 ? 0.978 -0.644 0.147 1.00 92.94 109 CYS A C 1
ATOM 885 O O . CYS A 1 109 ? 0.760 0.245 0.973 1.00 92.94 109 CYS A O 1
ATOM 887 N N . GLY A 1 110 ? 0.487 -0.590 -1.093 1.00 91.88 110 GLY A N 1
ATOM 888 C CA . GLY A 1 110 ? -0.502 0.400 -1.510 1.00 91.88 110 GLY A CA 1
ATOM 889 C C . GLY A 1 110 ? -1.851 0.138 -0.842 1.00 91.88 110 GLY A C 1
ATOM 890 O O . GLY A 1 110 ? -2.405 -0.948 -0.995 1.00 91.88 110 GLY A O 1
ATOM 891 N N . VAL A 1 111 ? -2.359 1.138 -0.127 1.00 93.00 111 VAL A N 1
ATOM 892 C CA . VAL A 1 111 ? -3.634 1.121 0.607 1.00 93.00 111 VAL A CA 1
ATOM 893 C C . VAL A 1 111 ? -4.287 2.504 0.530 1.00 93.00 111 VAL A C 1
ATOM 895 O O . VAL A 1 111 ? -3.650 3.482 0.127 1.00 93.00 111 VAL A O 1
ATOM 898 N N . ASN A 1 112 ? -5.552 2.610 0.920 1.00 92.19 112 ASN A N 1
ATOM 899 C CA . ASN A 1 112 ? -6.221 3.890 1.113 1.00 92.19 112 ASN A CA 1
ATOM 900 C C . ASN A 1 112 ? -6.160 4.279 2.598 1.00 92.19 112 ASN A C 1
ATOM 902 O O . ASN A 1 112 ? -6.577 3.508 3.459 1.00 92.19 112 ASN A O 1
ATOM 906 N N . ILE A 1 113 ? -5.607 5.456 2.893 1.00 91.94 113 ILE A N 1
ATOM 907 C CA . ILE A 1 113 ? -5.474 5.997 4.249 1.00 91.94 113 ILE A CA 1
ATOM 908 C C . ILE A 1 113 ? -6.234 7.319 4.295 1.00 91.94 113 ILE A C 1
ATOM 910 O O . ILE A 1 113 ? -5.889 8.254 3.566 1.00 91.94 113 ILE A O 1
ATOM 914 N N . ASP A 1 114 ? -7.260 7.393 5.141 1.00 89.75 114 ASP A N 1
ATOM 915 C CA . ASP A 1 114 ? -8.121 8.570 5.314 1.00 89.75 114 ASP A CA 1
ATOM 916 C C . ASP A 1 114 ? -8.670 9.121 3.976 1.00 89.75 114 ASP A C 1
ATOM 918 O O . ASP A 1 114 ? -8.655 10.326 3.733 1.00 89.75 114 ASP A O 1
ATOM 922 N N . GLY A 1 115 ? -9.087 8.251 3.046 1.00 86.19 115 GLY A N 1
ATOM 923 C CA . GLY A 1 115 ? -9.589 8.674 1.728 1.00 86.19 115 GLY A CA 1
ATOM 924 C C . GLY A 1 115 ? -8.541 8.794 0.641 1.00 86.19 115 GLY A C 1
ATOM 925 O O . GLY A 1 115 ? -8.893 8.802 -0.538 1.00 86.19 115 GLY A O 1
ATOM 926 N N . ILE A 1 116 ? -7.257 8.811 0.988 1.00 86.00 116 ILE A N 1
ATOM 927 C CA . ILE A 1 116 ? -6.187 9.061 0.027 1.00 86.00 116 ILE A CA 1
ATOM 928 C C . ILE A 1 116 ? -5.359 7.797 -0.171 1.00 86.00 116 ILE A C 1
ATOM 930 O O . ILE A 1 116 ? -4.835 7.212 0.774 1.00 86.00 116 ILE A O 1
ATOM 934 N N . ASN A 1 117 ? -5.176 7.406 -1.429 1.00 88.31 117 ASN A N 1
ATOM 935 C CA . ASN A 1 117 ? -4.328 6.271 -1.776 1.00 88.31 117 ASN A CA 1
ATOM 936 C C . ASN A 1 117 ? -2.861 6.631 -1.526 1.00 88.31 117 ASN A C 1
ATOM 938 O O . ASN A 1 117 ? -2.358 7.638 -2.035 1.00 88.31 117 ASN A O 1
ATOM 942 N N . ARG A 1 118 ? -2.183 5.831 -0.704 1.00 89.62 118 ARG A N 1
ATOM 943 C CA . ARG A 1 118 ? -0.796 6.045 -0.276 1.00 89.62 118 ARG A CA 1
ATOM 944 C C . ARG A 1 118 ? -0.077 4.707 -0.117 1.00 89.62 118 ARG A C 1
ATOM 946 O O . ARG A 1 118 ? -0.694 3.648 -0.040 1.00 89.62 118 ARG A O 1
ATOM 953 N N . LEU A 1 119 ? 1.251 4.758 -0.055 1.00 92.12 119 LEU A N 1
ATOM 954 C CA . LEU A 1 119 ? 2.052 3.616 0.379 1.00 92.12 119 LEU A CA 1
ATOM 955 C C . LEU A 1 119 ? 2.151 3.640 1.904 1.00 92.12 119 LEU A C 1
ATOM 957 O O . LEU A 1 119 ? 2.649 4.618 2.464 1.00 92.12 119 LEU A O 1
ATOM 961 N N . ALA A 1 120 ? 1.731 2.565 2.572 1.00 94.38 120 ALA A N 1
ATOM 962 C CA . ALA A 1 120 ? 1.769 2.488 4.034 1.00 94.38 120 ALA A CA 1
ATOM 963 C C . ALA A 1 120 ? 3.193 2.655 4.599 1.00 94.38 120 ALA A C 1
ATOM 965 O O . ALA A 1 120 ? 3.360 3.194 5.689 1.00 94.38 120 ALA A O 1
ATOM 966 N N . CYS A 1 121 ? 4.220 2.228 3.853 1.00 94.50 121 CYS A N 1
ATOM 967 C CA . CYS A 1 121 ? 5.622 2.338 4.275 1.00 94.50 121 CYS A CA 1
ATOM 968 C C . CYS A 1 121 ? 6.189 3.764 4.253 1.00 94.50 121 CYS A C 1
ATOM 970 O O . CYS A 1 121 ? 7.123 4.044 4.992 1.00 94.50 121 CYS A O 1
ATOM 972 N N . LEU A 1 122 ? 5.627 4.663 3.439 1.00 92.12 122 LEU A N 1
ATOM 973 C CA . LEU A 1 122 ? 6.079 6.056 3.350 1.00 92.12 122 LEU A CA 1
ATOM 974 C C . LEU A 1 122 ? 5.177 7.019 4.127 1.00 92.12 122 LEU A C 1
ATOM 976 O O . LEU A 1 122 ? 5.478 8.208 4.235 1.00 92.12 122 LEU A O 1
ATOM 980 N N . HIS A 1 123 ? 4.037 6.540 4.628 1.00 93.56 123 HIS A N 1
ATOM 981 C CA . HIS A 1 123 ? 3.080 7.388 5.316 1.00 93.56 123 HIS A CA 1
ATOM 982 C C . HIS A 1 123 ? 3.321 7.376 6.823 1.00 93.56 123 HIS A C 1
ATOM 984 O O . HIS A 1 123 ? 3.134 6.352 7.479 1.00 93.56 123 HIS A O 1
ATOM 990 N N . LYS A 1 124 ? 3.709 8.533 7.365 1.00 95.06 124 LYS A N 1
ATOM 991 C CA . LYS A 1 124 ? 3.897 8.729 8.805 1.00 95.06 124 LYS A CA 1
ATOM 992 C C . LYS A 1 124 ? 2.561 8.680 9.549 1.00 95.06 124 LYS A C 1
ATOM 994 O O . LYS A 1 124 ? 1.558 9.215 9.077 1.00 95.06 124 LYS A O 1
ATOM 999 N N . ILE A 1 125 ? 2.568 8.082 10.734 1.00 94.25 125 ILE A N 1
ATOM 1000 C CA . ILE A 1 125 ? 1.423 8.039 11.641 1.00 94.25 125 ILE A CA 1
ATOM 1001 C C . ILE A 1 125 ? 1.155 9.452 12.160 1.00 94.25 125 ILE A C 1
ATOM 1003 O O . ILE A 1 125 ? 2.040 10.124 12.692 1.00 94.25 125 ILE A O 1
ATOM 1007 N N . ARG A 1 126 ? -0.093 9.908 12.026 1.00 90.75 126 ARG A N 1
ATOM 1008 C CA . ARG A 1 126 ? -0.538 11.166 12.630 1.00 90.75 126 ARG A CA 1
ATOM 1009 C C . ARG A 1 126 ? -0.808 10.955 14.123 1.00 90.75 126 ARG A C 1
ATOM 1011 O O . ARG A 1 126 ? -1.615 10.084 14.454 1.00 90.75 126 ARG A O 1
ATOM 1018 N N . PRO A 1 127 ? -0.231 11.772 15.019 1.00 83.88 127 PRO A N 1
ATOM 1019 C CA . PRO A 1 127 ? -0.317 11.556 16.464 1.00 83.88 127 PRO A CA 1
ATOM 1020 C C . PRO A 1 127 ? -1.696 11.833 17.076 1.00 83.88 127 PRO A C 1
ATOM 1022 O O . PRO A 1 127 ? -1.905 11.500 18.236 1.00 83.88 127 PRO A O 1
ATOM 1025 N N . ARG A 1 128 ? -2.615 12.475 16.345 1.00 86.06 128 ARG A N 1
ATOM 1026 C CA . ARG A 1 128 ? -3.975 12.809 16.800 1.00 86.06 128 ARG A CA 1
ATOM 1027 C C . ARG A 1 128 ? -5.027 12.229 15.853 1.00 86.06 128 ARG A C 1
ATOM 1029 O O . ARG A 1 128 ? -4.718 11.940 14.694 1.00 86.06 128 ARG A O 1
ATOM 1036 N N . GLY A 1 129 ? -6.253 12.074 16.350 1.00 88.50 129 GLY A N 1
ATOM 1037 C CA . GLY A 1 129 ? -7.413 11.570 15.604 1.00 88.50 129 GLY A CA 1
ATOM 1038 C C . GLY A 1 129 ? -7.397 10.057 15.382 1.00 88.50 129 GLY A C 1
ATOM 1039 O O . GLY A 1 129 ? -6.477 9.373 15.821 1.00 88.50 129 GLY A O 1
ATOM 1040 N N . THR A 1 130 ? -8.381 9.545 14.650 1.00 92.94 130 THR A N 1
ATOM 1041 C CA . THR A 1 130 ? -8.458 8.133 14.240 1.00 92.94 130 THR A CA 1
ATOM 1042 C C . THR A 1 130 ? -8.008 7.998 12.793 1.00 92.94 130 THR A C 1
ATOM 1044 O O . THR A 1 130 ? -8.451 8.769 11.947 1.00 92.94 130 THR A O 1
ATOM 1047 N N . THR A 1 131 ? -7.140 7.029 12.501 1.00 94.88 131 THR A N 1
ATOM 1048 C CA . THR A 1 131 ? -6.703 6.757 11.123 1.00 94.88 131 THR A CA 1
ATOM 1049 C C . THR A 1 131 ? -7.555 5.634 10.539 1.00 94.88 131 THR A C 1
ATOM 1051 O O . THR A 1 131 ? -7.598 4.544 11.113 1.00 94.88 131 THR A O 1
ATOM 1054 N N . LYS A 1 132 ? -8.226 5.872 9.409 1.00 94.56 132 LYS A N 1
ATOM 1055 C CA . LYS A 1 132 ? -9.027 4.852 8.715 1.00 94.56 132 LYS A CA 1
ATOM 1056 C C . LYS A 1 132 ? -8.222 4.254 7.560 1.00 94.56 132 LYS A C 1
ATOM 1058 O O . LYS A 1 132 ? -7.700 4.991 6.724 1.00 94.56 132 LYS A O 1
ATOM 1063 N N . ILE A 1 133 ? -8.125 2.928 7.505 1.00 95.19 133 ILE A N 1
ATOM 1064 C CA . ILE A 1 133 ? -7.358 2.193 6.494 1.00 95.19 133 ILE A CA 1
ATOM 1065 C C . ILE A 1 133 ? -8.293 1.262 5.729 1.00 95.19 133 ILE A C 1
ATOM 1067 O O . ILE A 1 133 ? -8.926 0.380 6.308 1.00 95.19 133 ILE A O 1
ATOM 1071 N N . TYR A 1 134 ? -8.325 1.442 4.414 1.00 93.75 134 TYR A N 1
ATOM 1072 C CA . TYR A 1 134 ? -9.094 0.637 3.475 1.00 93.75 134 TYR A CA 1
ATOM 1073 C C . TYR A 1 134 ? -8.164 0.014 2.426 1.00 93.75 134 TYR A C 1
ATOM 1075 O O . TYR A 1 134 ? -7.067 0.534 2.174 1.00 93.75 134 TYR A O 1
ATOM 1083 N N . PRO A 1 135 ? -8.569 -1.092 1.781 1.00 92.25 135 PRO A N 1
ATOM 1084 C CA . PRO A 1 135 ? -7.885 -1.561 0.583 1.00 92.25 135 PRO A CA 1
ATOM 1085 C C . PRO A 1 135 ? -7.973 -0.502 -0.525 1.00 92.25 135 PRO A C 1
ATOM 1087 O O . PRO A 1 135 ? -8.747 0.458 -0.462 1.00 92.25 135 PRO A O 1
ATOM 1090 N N . LEU A 1 136 ? -7.159 -0.671 -1.563 1.00 88.31 136 LEU A N 1
ATOM 1091 C CA . LEU A 1 136 ? -7.205 0.228 -2.710 1.00 88.31 136 LEU A CA 1
ATOM 1092 C C . LEU A 1 136 ? -8.586 0.163 -3.396 1.00 88.31 136 LEU A C 1
ATOM 1094 O O . LEU A 1 136 ? -9.078 -0.936 -3.668 1.00 88.31 136 LEU A O 1
ATOM 1098 N N . PRO A 1 137 ? -9.200 1.318 -3.706 1.00 84.00 137 PRO A N 1
ATOM 1099 C CA . PRO A 1 137 ? -10.534 1.368 -4.286 1.00 84.00 137 PRO A CA 1
ATOM 1100 C C . PRO A 1 137 ? -10.544 0.821 -5.719 1.00 84.00 137 PRO A C 1
ATOM 1102 O O . PRO A 1 137 ? -9.520 0.795 -6.404 1.00 84.00 137 PRO A O 1
ATOM 1105 N N . HIS A 1 138 ? -11.731 0.429 -6.190 1.00 77.38 138 HIS A N 1
ATOM 1106 C CA . HIS A 1 138 ? -11.982 -0.062 -7.556 1.00 77.38 138 HIS A CA 1
ATOM 1107 C C . HIS A 1 138 ? -11.234 -1.347 -7.955 1.00 77.38 138 HIS A C 1
ATOM 1109 O O . HIS A 1 138 ? -11.136 -1.660 -9.145 1.00 77.38 138 HIS A O 1
ATOM 1115 N N . MET A 1 139 ? -10.746 -2.112 -6.980 1.00 82.12 139 MET A N 1
ATOM 1116 C CA . MET A 1 139 ? -10.198 -3.454 -7.174 1.00 82.12 139 MET A CA 1
ATOM 1117 C C . MET A 1 139 ? -10.980 -4.469 -6.339 1.00 82.12 139 MET A C 1
ATOM 1119 O O . MET A 1 139 ? -11.584 -4.110 -5.329 1.00 82.12 139 MET A O 1
ATOM 1123 N N . TYR A 1 140 ? -10.983 -5.728 -6.779 1.00 85.62 140 TYR A N 1
ATOM 1124 C CA . TYR A 1 140 ? -11.605 -6.815 -6.026 1.00 85.62 140 TYR A CA 1
ATOM 1125 C C . TYR A 1 140 ? -10.745 -7.127 -4.800 1.00 85.62 140 TYR A C 1
ATOM 1127 O O . TYR A 1 140 ? -9.521 -7.248 -4.911 1.00 85.62 140 TYR A O 1
ATOM 1135 N N . VAL A 1 141 ? -11.378 -7.223 -3.634 1.00 89.56 141 VAL A N 1
ATOM 1136 C CA . VAL A 1 141 ? -10.697 -7.558 -2.382 1.00 89.56 141 VAL A CA 1
ATOM 1137 C C . VAL A 1 141 ? -10.668 -9.076 -2.244 1.00 89.56 141 VAL A C 1
ATOM 1139 O O . VAL A 1 141 ? -11.708 -9.720 -2.313 1.00 89.56 141 VAL A O 1
ATOM 1142 N N . ILE A 1 142 ? -9.473 -9.636 -2.054 1.00 90.44 142 ILE A N 1
ATOM 1143 C CA . ILE A 1 142 ? -9.283 -11.067 -1.789 1.00 90.44 142 ILE A CA 1
ATOM 1144 C C . ILE A 1 142 ? -9.492 -11.323 -0.296 1.00 90.44 142 ILE A C 1
ATOM 1146 O O . ILE A 1 142 ? -10.316 -12.143 0.080 1.00 90.44 142 ILE A O 1
ATOM 1150 N N . LYS A 1 143 ? -8.760 -10.596 0.559 1.00 91.50 143 LYS A N 1
ATOM 1151 C CA . LYS A 1 143 ? -8.853 -10.696 2.022 1.00 91.50 143 LYS A CA 1
ATOM 1152 C C . LYS A 1 143 ? -8.325 -9.419 2.665 1.00 91.50 143 LYS A C 1
ATOM 1154 O O . LYS A 1 143 ? -7.219 -8.992 2.337 1.00 91.50 143 LYS A O 1
ATOM 1159 N N . ASP A 1 144 ? -9.085 -8.824 3.577 1.00 93.62 144 ASP A N 1
ATOM 1160 C CA . ASP A 1 144 ? -8.743 -7.592 4.302 1.00 93.62 144 ASP A CA 1
ATOM 1161 C C . ASP A 1 144 ? -8.218 -6.466 3.384 1.00 93.62 144 ASP A C 1
ATOM 1163 O O . ASP A 1 144 ? -8.976 -5.870 2.618 1.00 93.62 144 ASP A O 1
ATOM 1167 N N . LEU A 1 145 ? -6.913 -6.165 3.439 1.00 94.56 145 LEU A N 1
ATOM 1168 C CA . LEU A 1 145 ? -6.266 -5.115 2.645 1.00 94.56 145 LEU A CA 1
ATOM 1169 C C . LEU A 1 145 ? -5.622 -5.648 1.350 1.00 94.56 145 LEU A C 1
ATOM 1171 O O . LEU A 1 145 ? -4.986 -4.894 0.607 1.00 94.56 145 LEU A O 1
ATOM 1175 N N . ILE A 1 146 ? -5.742 -6.949 1.075 1.00 93.25 146 ILE A N 1
ATOM 1176 C CA . ILE A 1 146 ? -5.196 -7.605 -0.114 1.00 93.25 146 ILE A CA 1
ATOM 1177 C C . ILE A 1 146 ? -6.199 -7.514 -1.259 1.00 93.25 146 ILE A C 1
ATOM 1179 O O . ILE A 1 146 ? -7.321 -8.003 -1.171 1.00 93.25 146 ILE A O 1
ATOM 1183 N N . VAL A 1 147 ? -5.742 -6.942 -2.371 1.00 90.44 147 VAL A N 1
ATOM 1184 C CA . VAL A 1 147 ? -6.517 -6.793 -3.607 1.00 90.44 147 VAL A CA 1
ATOM 1185 C C . VAL A 1 147 ? -5.988 -7.690 -4.725 1.00 90.44 147 VAL A C 1
ATOM 1187 O O . VAL A 1 147 ? -4.784 -7.986 -4.794 1.00 90.44 147 VAL A O 1
ATOM 1190 N N . ASP A 1 148 ? -6.882 -8.083 -5.627 1.00 89.38 148 ASP A N 1
ATOM 1191 C CA . ASP A 1 148 ? -6.534 -8.777 -6.862 1.00 89.38 148 ASP A CA 1
ATOM 1192 C C . ASP A 1 148 ? -5.852 -7.823 -7.858 1.00 89.38 148 ASP A C 1
ATOM 1194 O O . ASP A 1 148 ? -6.340 -6.729 -8.147 1.00 89.38 148 ASP A O 1
ATOM 1198 N N . MET A 1 149 ? -4.703 -8.255 -8.381 1.00 85.19 149 MET A N 1
ATOM 1199 C CA . MET A 1 149 ? -3.888 -7.515 -9.346 1.00 85.19 149 MET A CA 1
ATOM 1200 C C . MET A 1 149 ? -3.929 -8.131 -10.750 1.00 85.19 149 MET A C 1
ATOM 1202 O O . MET A 1 149 ? -3.373 -7.537 -11.671 1.00 85.19 149 MET A O 1
ATOM 1206 N N . ASN A 1 150 ? -4.601 -9.268 -10.955 1.00 87.62 150 ASN A N 1
ATOM 1207 C CA . ASN A 1 150 ? -4.611 -9.983 -12.234 1.00 87.62 150 ASN A CA 1
ATOM 1208 C C . ASN A 1 150 ? -5.123 -9.100 -13.373 1.00 87.62 150 ASN A C 1
ATOM 1210 O O . ASN A 1 150 ? -4.484 -8.967 -14.414 1.00 87.62 150 ASN A O 1
ATOM 1214 N N . LYS A 1 151 ? -6.233 -8.393 -13.143 1.00 84.00 151 LYS A N 1
ATOM 1215 C CA . LYS A 1 151 ? -6.800 -7.457 -14.124 1.00 84.00 151 LYS A CA 1
ATOM 1216 C C . LYS A 1 151 ? -5.870 -6.285 -14.446 1.00 84.00 151 LYS A C 1
ATOM 1218 O O . LYS A 1 151 ? -5.870 -5.798 -15.575 1.00 84.00 151 LYS A O 1
ATOM 1223 N N . PHE A 1 152 ? -5.104 -5.821 -13.461 1.00 82.06 152 PHE A N 1
ATOM 1224 C CA . PHE A 1 152 ? -4.107 -4.772 -13.657 1.00 82.06 152 PHE A CA 1
ATOM 1225 C C . PHE A 1 152 ? -2.944 -5.286 -14.514 1.00 82.06 152 PHE A C 1
ATOM 1227 O O . PHE A 1 152 ? -2.588 -4.648 -15.503 1.00 82.06 152 PHE A O 1
ATOM 1234 N N . LEU A 1 153 ? -2.409 -6.466 -14.191 1.00 84.44 153 LEU A N 1
ATOM 1235 C CA . LEU A 1 153 ? -1.319 -7.084 -14.947 1.00 84.44 153 LEU A CA 1
ATOM 1236 C C . LEU A 1 153 ? -1.742 -7.426 -16.380 1.00 84.44 153 LEU A C 1
ATOM 1238 O O . LEU A 1 153 ? -0.986 -7.176 -17.309 1.00 84.44 153 LEU A O 1
ATOM 1242 N N . ALA A 1 154 ? -2.978 -7.881 -16.596 1.00 87.56 154 ALA A N 1
ATOM 1243 C CA . ALA A 1 154 ? -3.510 -8.118 -17.937 1.00 87.56 154 ALA A CA 1
ATOM 1244 C C . ALA A 1 154 ? -3.543 -6.836 -18.795 1.00 87.56 154 ALA A C 1
ATOM 1246 O O . ALA A 1 154 ? -3.196 -6.863 -19.975 1.00 87.56 154 ALA A O 1
ATOM 1247 N N . GLN A 1 155 ? -3.917 -5.692 -18.207 1.00 83.19 155 GLN A N 1
ATOM 1248 C CA . GLN A 1 155 ? -3.871 -4.397 -18.901 1.00 83.19 155 GLN A CA 1
ATOM 1249 C C . GLN A 1 155 ? -2.434 -3.953 -19.188 1.00 83.19 155 GLN A C 1
ATOM 1251 O O . GLN A 1 155 ? -2.169 -3.421 -20.264 1.00 83.19 155 GLN A O 1
ATOM 1256 N N . HIS A 1 156 ? -1.512 -4.196 -18.255 1.00 83.00 156 HIS A N 1
ATOM 1257 C CA . HIS A 1 156 ? -0.093 -3.917 -18.451 1.00 83.00 156 HIS A CA 1
ATOM 1258 C C . HIS A 1 156 ? 0.518 -4.789 -19.558 1.00 83.00 156 HIS A C 1
ATOM 1260 O O . HIS A 1 156 ? 1.263 -4.294 -20.392 1.00 83.00 156 HIS A O 1
ATOM 1266 N N . ASN A 1 157 ? 0.138 -6.060 -19.656 1.00 86.81 157 ASN A N 1
ATOM 1267 C CA . ASN A 1 157 ? 0.622 -6.937 -20.721 1.00 86.81 157 ASN A CA 1
ATOM 1268 C C . ASN A 1 157 ? 0.084 -6.520 -22.099 1.00 86.81 157 ASN A C 1
ATOM 1270 O O . ASN A 1 157 ? 0.788 -6.643 -23.100 1.00 86.81 157 ASN A O 1
ATOM 1274 N N . ARG A 1 158 ? -1.134 -5.958 -22.166 1.00 89.62 158 ARG A N 1
ATOM 1275 C CA . ARG A 1 158 ? -1.743 -5.487 -23.422 1.00 89.62 158 ARG A CA 1
ATOM 1276 C C . ARG A 1 158 ? -0.935 -4.382 -24.107 1.00 89.62 158 ARG A C 1
ATOM 1278 O O . ARG A 1 158 ? -0.961 -4.309 -25.332 1.00 89.62 158 ARG A O 1
ATOM 1285 N N . ILE A 1 159 ? -0.228 -3.540 -23.349 1.00 87.00 159 ILE A N 1
ATOM 1286 C CA . ILE A 1 159 ? 0.606 -2.476 -23.929 1.00 87.00 159 ILE A CA 1
ATOM 1287 C C . ILE A 1 159 ? 1.944 -2.986 -24.472 1.00 87.00 159 ILE A C 1
ATOM 1289 O O . ILE A 1 159 ? 2.654 -2.196 -25.079 1.00 87.00 159 ILE A O 1
ATOM 1293 N N . LYS A 1 160 ? 2.279 -4.274 -24.269 1.00 87.19 160 LYS A N 1
ATOM 1294 C CA . LYS A 1 160 ? 3.562 -4.880 -24.656 1.00 87.19 160 LYS A CA 1
ATOM 1295 C C . LYS A 1 160 ? 4.745 -4.008 -24.200 1.00 87.19 160 LYS A C 1
ATOM 1297 O O . LYS A 1 160 ? 5.385 -3.371 -25.030 1.00 87.19 160 LYS A O 1
ATOM 1302 N N . PRO A 1 161 ? 5.010 -3.922 -22.881 1.00 85.06 161 PRO A N 1
ATOM 1303 C CA . PRO A 1 161 ? 5.950 -2.965 -22.291 1.00 85.06 161 PRO A CA 1
ATOM 1304 C C . PRO A 1 161 ? 7.415 -3.397 -22.485 1.00 85.06 161 PRO A C 1
ATOM 1306 O O . PRO A 1 161 ? 8.192 -3.464 -21.537 1.00 85.06 161 PRO A O 1
ATOM 1309 N N . TYR A 1 162 ? 7.782 -3.727 -23.717 1.00 84.88 162 TYR A N 1
ATOM 1310 C CA . TYR A 1 162 ? 9.105 -4.155 -24.137 1.00 84.88 162 TYR A CA 1
ATOM 1311 C C . TYR A 1 162 ? 9.434 -3.528 -25.502 1.00 84.88 162 TYR A C 1
ATOM 1313 O O . TYR A 1 162 ? 8.518 -3.198 -26.259 1.00 84.88 162 TYR A O 1
ATOM 1321 N N . PRO A 1 163 ? 10.721 -3.324 -25.833 1.00 83.19 163 PRO A N 1
ATOM 1322 C CA . PRO A 1 163 ? 11.112 -2.799 -27.137 1.00 83.19 163 PRO A CA 1
ATOM 1323 C C . PRO A 1 163 ? 10.656 -3.734 -28.264 1.00 83.19 163 PRO A C 1
ATOM 1325 O O . PRO A 1 163 ? 10.898 -4.937 -28.206 1.00 83.19 163 PRO A O 1
ATOM 1328 N N . ILE A 1 164 ? 10.011 -3.182 -29.294 1.00 84.12 164 ILE A N 1
ATOM 1329 C CA . ILE A 1 164 ? 9.611 -3.922 -30.497 1.00 84.12 164 ILE A CA 1
ATOM 1330 C C . ILE A 1 164 ? 10.452 -3.384 -31.663 1.00 84.12 164 ILE A C 1
ATOM 1332 O O . ILE A 1 164 ? 10.204 -2.257 -32.104 1.00 84.12 164 ILE A O 1
ATOM 1336 N N . PRO A 1 165 ? 11.468 -4.128 -32.140 1.00 77.38 165 PRO A N 1
ATOM 1337 C CA . PRO A 1 165 ? 12.255 -3.709 -33.293 1.00 77.38 165 PRO A CA 1
ATOM 1338 C C . PRO A 1 165 ? 11.393 -3.757 -34.561 1.00 77.38 165 PRO A C 1
ATOM 1340 O O . PRO A 1 165 ? 10.578 -4.662 -34.729 1.00 77.38 165 PRO A O 1
ATOM 1343 N N . LYS A 1 166 ? 11.557 -2.771 -35.452 1.00 75.00 166 LYS A N 1
ATOM 1344 C CA . LYS A 1 166 ? 10.868 -2.758 -36.757 1.00 75.00 166 LYS A CA 1
ATOM 1345 C C . LYS A 1 166 ? 11.482 -3.752 -37.745 1.00 75.00 166 LYS A C 1
ATOM 1347 O O . LYS A 1 166 ? 10.762 -4.328 -38.548 1.00 75.00 166 LYS A O 1
ATOM 1352 N N . GLU A 1 167 ? 12.792 -3.953 -37.656 1.00 70.75 167 GLU A N 1
ATOM 1353 C CA . GLU A 1 167 ? 13.563 -4.849 -38.512 1.00 70.75 167 GLU A CA 1
ATOM 1354 C C . GLU A 1 167 ? 14.424 -5.763 -37.635 1.00 70.75 167 GLU A C 1
ATOM 1356 O O . GLU A 1 167 ? 14.988 -5.328 -36.626 1.00 70.75 167 GLU A O 1
ATOM 1361 N N . LEU A 1 168 ? 14.522 -7.038 -38.016 1.00 63.16 168 LEU A N 1
ATOM 1362 C CA . LEU A 1 168 ? 15.393 -8.040 -37.395 1.00 63.16 168 LEU A CA 1
ATOM 1363 C C . LEU A 1 168 ? 16.853 -7.793 -37.816 1.00 63.16 168 LEU A C 1
ATOM 1365 O O . LEU A 1 168 ? 17.487 -8.632 -38.442 1.00 63.16 168 LEU A O 1
ATOM 1369 N N . CYS A 1 169 ? 17.407 -6.625 -37.496 1.00 54.41 169 CYS A N 1
ATOM 1370 C CA . CYS A 1 169 ? 18.808 -6.295 -37.797 1.00 54.41 169 CYS A CA 1
ATOM 1371 C C . CYS A 1 169 ? 19.789 -6.880 -36.766 1.00 54.41 169 CYS A C 1
ATOM 1373 O O . CYS A 1 169 ? 20.933 -6.443 -36.671 1.00 54.41 169 CYS A O 1
ATOM 1375 N N . VAL A 1 170 ? 19.338 -7.848 -35.966 1.00 59.06 170 VAL A N 1
ATOM 1376 C CA . VAL A 1 170 ? 20.137 -8.540 -34.957 1.00 59.06 170 VAL A CA 1
ATOM 1377 C C . VAL A 1 170 ? 20.517 -9.896 -35.543 1.00 59.06 170 VAL A C 1
ATOM 1379 O O . VAL A 1 170 ? 19.652 -10.745 -35.734 1.00 59.06 170 VAL A O 1
ATOM 1382 N N . LYS A 1 171 ? 21.801 -10.077 -35.878 1.00 64.19 171 LYS A N 1
ATOM 1383 C CA . LYS A 1 171 ? 22.321 -11.342 -36.425 1.00 64.19 171 LYS A CA 1
ATOM 1384 C C . LYS A 1 171 ? 22.287 -12.450 -35.369 1.00 64.19 171 LYS A C 1
ATOM 1386 O O . LYS A 1 171 ? 21.876 -13.563 -35.683 1.00 64.19 171 LYS A O 1
ATOM 1391 N N . SER A 1 172 ? 22.647 -12.127 -34.126 1.00 70.31 172 SER A N 1
ATOM 1392 C CA . SER A 1 172 ? 22.415 -12.964 -32.950 1.00 70.31 172 SER A CA 1
ATOM 1393 C C . SER A 1 172 ? 22.277 -12.126 -31.666 1.00 70.31 172 SER A C 1
ATOM 1395 O O . SER A 1 172 ? 22.691 -10.963 -31.610 1.00 70.31 172 SER A O 1
ATOM 1397 N N . GLU A 1 173 ? 21.602 -12.668 -30.647 1.00 74.81 173 GLU A N 1
ATOM 1398 C CA . GLU A 1 173 ? 21.388 -11.967 -29.375 1.00 74.81 173 GLU A CA 1
ATOM 1399 C C . GLU A 1 173 ? 22.725 -11.670 -28.679 1.00 74.81 173 GLU A C 1
ATOM 1401 O O . GLU A 1 173 ? 23.518 -12.570 -28.424 1.00 74.81 173 GLU A O 1
ATOM 1406 N N . GLY A 1 174 ? 22.957 -10.404 -28.323 1.00 76.06 174 GLY A N 1
ATOM 1407 C CA . GLY A 1 174 ? 24.127 -9.995 -27.537 1.00 76.06 174 GLY A CA 1
ATOM 1408 C C . GLY A 1 174 ? 25.358 -9.568 -28.340 1.00 76.06 174 GLY A C 1
ATOM 1409 O O . GLY A 1 174 ? 26.321 -9.114 -27.726 1.00 76.06 174 GLY A O 1
ATOM 1410 N N . ASP A 1 175 ? 25.320 -9.620 -29.675 1.00 82.19 175 ASP A N 1
ATOM 1411 C CA . ASP A 1 175 ? 26.461 -9.225 -30.516 1.00 82.19 175 ASP A CA 1
ATOM 1412 C C . ASP A 1 175 ? 26.864 -7.757 -30.332 1.00 82.19 175 ASP A C 1
ATOM 1414 O O . ASP A 1 175 ? 28.046 -7.425 -30.236 1.00 82.19 175 ASP A O 1
ATOM 1418 N N . GLN A 1 176 ? 25.879 -6.853 -30.331 1.00 82.62 176 GLN A N 1
ATOM 1419 C CA . GLN A 1 176 ? 26.098 -5.407 -30.299 1.00 82.62 176 GLN A CA 1
ATOM 1420 C C . GLN A 1 176 ? 24.968 -4.679 -29.563 1.00 82.62 176 GLN A C 1
ATOM 1422 O O . GLN A 1 176 ? 23.823 -5.129 -29.519 1.00 82.62 176 GLN A O 1
ATOM 1427 N N . GLN A 1 177 ? 25.292 -3.519 -28.990 1.00 85.19 177 GLN A N 1
ATOM 1428 C CA . GLN A 1 177 ? 24.313 -2.614 -28.387 1.00 85.19 177 GLN A CA 1
ATOM 1429 C C . GLN A 1 177 ? 23.653 -1.738 -29.462 1.00 85.19 177 GLN A C 1
ATOM 1431 O O . GLN A 1 177 ? 24.312 -1.301 -30.404 1.00 85.19 177 GLN A O 1
ATOM 1436 N N . PHE A 1 178 ? 22.367 -1.416 -29.297 1.00 83.50 178 PHE A N 1
ATOM 1437 C CA . PHE A 1 178 ? 21.689 -0.451 -30.166 1.00 83.50 178 PHE A CA 1
ATOM 1438 C C . PHE A 1 178 ? 22.226 0.964 -29.931 1.00 83.50 178 PHE A C 1
ATOM 1440 O O . PHE A 1 178 ? 22.302 1.426 -28.789 1.00 83.50 178 PHE A O 1
ATOM 1447 N N . LEU A 1 179 ? 22.551 1.675 -31.013 1.00 87.38 179 LEU A N 1
ATOM 1448 C CA . LEU A 1 179 ? 22.984 3.065 -30.928 1.00 87.38 179 LEU A CA 1
ATOM 1449 C C . LEU A 1 179 ? 21.826 3.951 -30.444 1.00 87.38 179 LEU A C 1
ATOM 1451 O O . LEU A 1 179 ? 20.766 4.004 -31.065 1.00 87.38 179 LEU A O 1
ATOM 1455 N N . GLN A 1 180 ? 22.044 4.675 -29.346 1.00 86.88 180 GLN A N 1
ATOM 1456 C CA . GLN A 1 180 ? 21.081 5.619 -28.782 1.00 86.88 180 GLN A CA 1
ATOM 1457 C C . GLN A 1 180 ? 21.794 6.911 -28.372 1.00 86.88 180 GLN A C 1
ATOM 1459 O O . GLN A 1 180 ? 22.794 6.874 -27.654 1.00 86.88 180 GLN A O 1
ATOM 1464 N N . SER A 1 181 ? 21.273 8.066 -28.798 1.00 93.75 181 SER A N 1
ATOM 1465 C CA . SER A 1 181 ? 21.815 9.366 -28.388 1.00 93.75 181 SER A CA 1
ATOM 1466 C C . SER A 1 181 ? 21.526 9.650 -26.906 1.00 93.75 181 SER A C 1
ATOM 1468 O O . SER A 1 181 ? 20.518 9.195 -26.359 1.00 93.75 181 SER A O 1
ATOM 1470 N N . ILE A 1 182 ? 22.372 10.454 -26.247 1.00 93.81 182 ILE A N 1
ATOM 1471 C CA . ILE A 1 182 ? 22.148 10.869 -24.847 1.00 93.81 182 ILE A CA 1
ATOM 1472 C C . ILE A 1 182 ? 20.790 11.576 -24.707 1.00 93.81 182 ILE A C 1
ATOM 1474 O O . ILE A 1 182 ? 20.034 11.272 -23.787 1.00 93.81 182 ILE A O 1
ATOM 1478 N N . LYS A 1 183 ? 20.437 12.438 -25.672 1.00 92.00 183 LYS A N 1
ATOM 1479 C CA . LYS A 1 183 ? 19.155 13.160 -25.697 1.00 92.00 183 LYS A CA 1
ATOM 1480 C C . LYS A 1 183 ? 17.954 12.212 -25.781 1.00 92.00 183 LYS A C 1
ATOM 1482 O O . LYS A 1 183 ? 16.944 12.442 -25.123 1.00 92.00 183 LYS A O 1
ATOM 1487 N N . ASP A 1 184 ? 18.039 11.139 -26.566 1.00 88.62 184 ASP A N 1
ATOM 1488 C CA . ASP A 1 184 ? 16.941 10.168 -26.676 1.00 88.62 184 ASP A CA 1
ATOM 1489 C C . ASP A 1 184 ? 16.862 9.245 -25.461 1.00 88.62 184 ASP A C 1
ATOM 1491 O O . ASP A 1 184 ? 15.765 8.908 -25.013 1.00 88.62 184 ASP A O 1
ATOM 1495 N N . ARG A 1 185 ? 18.007 8.904 -24.860 1.00 86.56 185 ARG A N 1
ATOM 1496 C CA . ARG A 1 185 ? 18.053 8.195 -23.578 1.00 86.56 185 ARG A CA 1
ATOM 1497 C C . ARG A 1 185 ? 17.422 9.015 -22.454 1.00 86.56 185 ARG A C 1
ATOM 1499 O O . ARG A 1 185 ? 16.715 8.456 -21.620 1.00 86.56 185 ARG A O 1
ATOM 1506 N N . GLU A 1 186 ? 17.639 10.328 -22.439 1.00 87.19 186 GLU A N 1
ATOM 1507 C CA . GLU A 1 186 ? 17.013 11.235 -21.473 1.00 87.19 186 GLU A CA 1
ATOM 1508 C C . GLU A 1 186 ? 15.488 11.265 -21.608 1.00 87.19 186 GLU A C 1
ATOM 1510 O O . GLU A 1 186 ? 14.800 11.207 -20.591 1.00 87.19 186 GLU A O 1
ATOM 1515 N N . LYS A 1 187 ? 14.942 11.239 -22.832 1.00 85.44 187 LYS A N 1
ATOM 1516 C CA . LYS A 1 187 ? 13.485 11.116 -23.053 1.00 85.44 187 LYS A CA 1
ATOM 1517 C C . LYS A 1 187 ? 12.914 9.801 -22.511 1.00 85.44 187 LYS A C 1
ATOM 1519 O O . LYS A 1 187 ? 11.753 9.758 -22.115 1.00 85.44 187 LYS A O 1
ATOM 1524 N N . MET A 1 188 ? 13.718 8.734 -22.496 1.00 75.88 188 MET A N 1
ATOM 1525 C CA . MET A 1 188 ? 13.332 7.406 -22.006 1.00 75.88 188 MET A CA 1
ATOM 1526 C C . MET A 1 188 ? 13.710 7.144 -20.545 1.00 75.88 188 MET A C 1
ATOM 1528 O O . MET A 1 188 ? 13.552 6.009 -20.091 1.00 75.88 188 MET A O 1
ATOM 1532 N N . ARG A 1 189 ? 14.199 8.142 -19.790 1.00 71.19 189 ARG A N 1
ATOM 1533 C CA . ARG A 1 189 ? 14.439 7.999 -18.345 1.00 71.19 189 ARG A CA 1
ATOM 1534 C C . ARG A 1 189 ? 13.111 7.816 -17.607 1.00 71.19 189 ARG A C 1
ATOM 1536 O O . ARG A 1 189 ? 12.540 8.729 -17.018 1.00 71.19 189 ARG A O 1
ATOM 1543 N N . LEU A 1 190 ? 12.624 6.584 -17.634 1.00 59.84 190 LEU A N 1
ATOM 1544 C CA . LEU A 1 190 ? 11.662 6.071 -16.687 1.00 59.84 190 LEU A CA 1
ATOM 1545 C C . LEU A 1 190 ? 12.421 5.929 -15.377 1.00 59.84 190 LEU A C 1
ATOM 1547 O O . LEU A 1 190 ? 13.275 5.060 -15.268 1.00 59.84 190 LEU A O 1
ATOM 1551 N N . GLU A 1 191 ? 12.132 6.779 -14.398 1.00 57.84 191 GLU A N 1
ATOM 1552 C CA . GLU A 1 191 ? 12.559 6.558 -13.017 1.00 57.84 191 GLU A CA 1
ATOM 1553 C C . GLU A 1 191 ? 11.852 5.281 -12.520 1.00 57.84 191 GLU A C 1
ATOM 1555 O O . GLU A 1 191 ? 10.665 5.348 -12.168 1.00 57.84 191 GLU A O 1
ATOM 1560 N N . PRO A 1 192 ? 12.500 4.095 -12.522 1.00 51.66 192 PRO A N 1
ATOM 1561 C CA . PRO A 1 192 ? 11.781 2.817 -12.472 1.00 51.66 192 PRO A CA 1
ATOM 1562 C C . PRO A 1 192 ? 11.040 2.635 -11.142 1.00 51.66 192 PRO A C 1
ATOM 1564 O O . PRO A 1 192 ? 9.912 2.141 -11.103 1.00 51.66 192 PRO A O 1
ATOM 1567 N N . GLY A 1 193 ? 11.621 3.145 -10.049 1.00 46.12 193 GLY A N 1
ATOM 1568 C CA . GLY A 1 193 ? 10.981 3.170 -8.729 1.00 46.12 193 GLY A CA 1
ATOM 1569 C C . GLY A 1 193 ? 9.789 4.133 -8.635 1.00 46.12 193 GLY A C 1
ATOM 1570 O O . GLY A 1 193 ? 8.864 3.923 -7.844 1.00 46.12 193 GLY A O 1
ATOM 1571 N N . ARG A 1 194 ? 9.758 5.173 -9.474 1.00 52.97 194 ARG A N 1
ATOM 1572 C CA . ARG A 1 194 ? 8.671 6.156 -9.520 1.00 52.97 194 ARG A CA 1
ATOM 1573 C C . ARG A 1 194 ? 7.500 5.637 -10.351 1.00 52.97 194 ARG A C 1
ATOM 1575 O O . ARG A 1 194 ? 6.360 5.827 -9.948 1.00 52.97 194 ARG A O 1
ATOM 1582 N N . ALA A 1 195 ? 7.759 4.912 -11.439 1.00 59.72 195 ALA A N 1
ATOM 1583 C CA . ALA A 1 195 ? 6.718 4.381 -12.318 1.00 59.72 195 ALA A CA 1
ATOM 1584 C C . ALA A 1 195 ? 5.828 3.325 -11.635 1.00 59.72 195 ALA A C 1
ATOM 1586 O O . ALA A 1 195 ? 4.606 3.409 -11.726 1.00 59.72 195 ALA A O 1
ATOM 1587 N N . ILE A 1 196 ? 6.403 2.372 -10.891 1.00 63.28 196 ILE A N 1
ATOM 1588 C CA . ILE A 1 196 ? 5.637 1.290 -10.238 1.00 63.28 196 ILE A CA 1
ATOM 1589 C C . ILE A 1 196 ? 4.730 1.844 -9.129 1.00 63.28 196 ILE A C 1
ATOM 1591 O O . ILE A 1 196 ? 3.535 1.535 -9.060 1.00 63.28 196 ILE A O 1
ATOM 1595 N N . SER A 1 197 ? 5.287 2.703 -8.272 1.00 55.69 197 SER A N 1
ATOM 1596 C CA . SER A 1 197 ? 4.551 3.339 -7.178 1.00 55.69 197 SER A CA 1
ATOM 1597 C C . SER A 1 197 ? 3.509 4.339 -7.689 1.00 55.69 197 SER A C 1
ATOM 1599 O O . SER A 1 197 ? 2.367 4.335 -7.215 1.00 55.69 197 SER A O 1
ATOM 1601 N N . GLN A 1 198 ? 3.853 5.160 -8.687 1.00 60.97 198 GLN A N 1
ATOM 1602 C CA . GLN A 1 198 ? 2.929 6.138 -9.251 1.00 60.97 198 GLN A CA 1
ATOM 1603 C C . GLN A 1 198 ? 1.841 5.498 -10.093 1.00 60.97 198 GLN A C 1
ATOM 1605 O O . GLN A 1 198 ? 0.717 5.957 -9.982 1.00 60.97 198 GLN A O 1
ATOM 1610 N N . LEU A 1 199 ? 2.096 4.443 -10.869 1.00 60.44 199 LEU A N 1
ATOM 1611 C CA . LEU A 1 199 ? 1.059 3.813 -11.690 1.00 60.44 199 LEU A CA 1
ATOM 1612 C C . LEU A 1 199 ? -0.060 3.230 -10.815 1.00 60.44 199 LEU A C 1
ATOM 1614 O O . LEU A 1 199 ? -1.242 3.457 -11.081 1.00 60.44 199 LEU A O 1
ATOM 1618 N N . ARG A 1 200 ? 0.302 2.569 -9.705 1.00 60.38 200 ARG A N 1
ATOM 1619 C CA . ARG A 1 200 ? -0.675 2.018 -8.751 1.00 60.38 200 ARG A CA 1
ATOM 1620 C C . ARG A 1 200 ? -1.504 3.116 -8.075 1.00 60.38 200 ARG A C 1
ATOM 1622 O O . ARG A 1 200 ? -2.715 2.968 -7.919 1.00 60.38 200 ARG A O 1
ATOM 1629 N N . LEU A 1 201 ? -0.875 4.236 -7.715 1.00 59.75 201 LEU A N 1
ATOM 1630 C CA . LEU A 1 201 ? -1.553 5.393 -7.120 1.00 59.75 201 LEU A CA 1
ATOM 1631 C C . LEU A 1 201 ? -2.350 6.211 -8.147 1.00 59.75 201 LEU A C 1
ATOM 1633 O O . LEU A 1 201 ? -3.425 6.713 -7.837 1.00 59.75 201 LEU A O 1
ATOM 1637 N N . TYR A 1 202 ? -1.868 6.333 -9.376 1.00 61.88 202 TYR A N 1
ATOM 1638 C CA . TYR A 1 202 ? -2.489 7.098 -10.454 1.00 61.88 202 TYR A CA 1
ATOM 1639 C C . TYR A 1 202 ? -3.796 6.448 -10.905 1.00 61.88 202 TYR A C 1
ATOM 1641 O O . TYR A 1 202 ? -4.815 7.124 -11.012 1.00 61.88 202 TYR A O 1
ATOM 1649 N N . LEU A 1 203 ? -3.819 5.121 -11.047 1.00 56.31 203 LEU A N 1
ATOM 1650 C CA . LEU A 1 203 ? -5.032 4.397 -11.429 1.00 56.31 203 LEU A CA 1
ATOM 1651 C C . LEU A 1 203 ? -6.140 4.485 -10.375 1.00 56.31 203 LEU A C 1
ATOM 1653 O O . LEU A 1 203 ? -7.319 4.514 -10.714 1.00 56.31 203 LEU A O 1
ATOM 1657 N N . SER A 1 204 ? -5.759 4.620 -9.106 1.00 55.50 204 SER A N 1
ATOM 1658 C CA . SER A 1 204 ? -6.698 4.814 -8.002 1.00 55.50 204 SER A CA 1
ATOM 1659 C C . SER A 1 204 ? -7.304 6.228 -7.933 1.00 55.50 204 SER A C 1
ATOM 1661 O O . SER A 1 204 ? -8.259 6.441 -7.190 1.00 55.50 204 SER A O 1
ATOM 1663 N N . LYS A 1 205 ? -6.768 7.199 -8.694 1.00 54.09 205 LYS A N 1
ATOM 1664 C CA . LYS A 1 205 ? -7.322 8.562 -8.812 1.00 54.09 205 LYS A CA 1
ATOM 1665 C C . LYS A 1 205 ? -8.433 8.670 -9.857 1.00 54.09 205 LYS A C 1
ATOM 1667 O O . LYS A 1 205 ? -9.156 9.666 -9.862 1.00 54.09 205 LYS A O 1
ATOM 1672 N N . PHE A 1 206 ? -8.595 7.680 -10.738 1.00 55.00 206 PHE A N 1
ATOM 1673 C CA . PHE A 1 206 ? -9.700 7.694 -11.690 1.00 55.00 206 PHE A CA 1
ATOM 1674 C C . PHE A 1 206 ? -11.012 7.431 -10.955 1.00 55.00 206 PHE A C 1
ATOM 1676 O O . PHE A 1 206 ? -11.257 6.323 -10.483 1.00 55.00 206 PHE A O 1
ATOM 1683 N N . LYS A 1 207 ? -11.884 8.444 -10.922 1.00 49.44 207 LYS A N 1
ATOM 1684 C CA . LYS A 1 207 ? -13.289 8.327 -10.512 1.00 49.44 207 LYS A CA 1
ATOM 1685 C C . LYS A 1 207 ? -14.064 7.479 -11.531 1.00 49.44 207 LYS A C 1
ATOM 1687 O O . LYS A 1 207 ? -14.885 7.995 -12.283 1.00 49.44 207 LYS A O 1
ATOM 1692 N N . LYS A 1 208 ? -13.789 6.178 -11.621 1.00 53.34 208 LYS A N 1
ATOM 1693 C CA . LYS A 1 208 ? -14.633 5.254 -12.390 1.00 53.34 208 LYS A CA 1
ATOM 1694 C C . LYS A 1 208 ? -15.774 4.799 -11.490 1.00 53.34 208 LYS A C 1
ATOM 1696 O O . LYS A 1 208 ? -15.534 4.387 -10.360 1.00 53.34 208 LYS A O 1
ATOM 1701 N N . LYS A 1 209 ? -17.019 4.859 -11.975 1.00 48.62 209 LYS A N 1
ATOM 1702 C CA . LYS A 1 209 ? -18.145 4.255 -11.247 1.00 48.62 209 LYS A CA 1
ATOM 1703 C C . LYS A 1 209 ? -17.816 2.773 -10.989 1.00 48.62 209 LYS A C 1
ATOM 1705 O O . LYS A 1 209 ? -17.342 2.100 -11.911 1.00 48.62 209 LYS A O 1
ATOM 1710 N N . PRO A 1 210 ? -17.989 2.270 -9.754 1.00 50.16 210 PRO A N 1
ATOM 1711 C CA . PRO A 1 210 ? -17.740 0.866 -9.454 1.00 50.16 210 PRO A CA 1
ATOM 1712 C C . PRO A 1 210 ? -18.661 -0.003 -10.314 1.00 50.16 210 PRO A C 1
ATOM 1714 O O . PRO A 1 210 ? -19.843 0.306 -10.463 1.00 50.16 210 PRO A O 1
ATOM 1717 N N . LYS A 1 211 ? -18.117 -1.073 -10.904 1.00 50.59 211 LYS A N 1
ATOM 1718 C CA . LYS A 1 211 ? -18.933 -2.009 -11.681 1.00 50.59 211 LYS A CA 1
ATOM 1719 C C . LYS A 1 211 ? -19.873 -2.795 -10.743 1.00 50.59 211 LYS A C 1
ATOM 1721 O O . LYS A 1 211 ? -19.503 -3.042 -9.587 1.00 50.59 211 LYS A O 1
ATOM 1726 N N . PRO A 1 212 ? -21.097 -3.128 -11.190 1.00 46.66 212 PRO A N 1
ATOM 1727 C CA . PRO A 1 212 ? -22.141 -3.686 -10.328 1.00 46.66 212 PRO A CA 1
ATOM 1728 C C . PRO A 1 212 ? -21.760 -5.032 -9.684 1.00 46.66 212 PRO A C 1
ATOM 1730 O O . PRO A 1 212 ? -22.121 -5.260 -8.532 1.00 46.66 212 PRO A O 1
ATOM 1733 N N . ASP A 1 213 ? -20.928 -5.826 -10.354 1.00 52.69 213 ASP A N 1
ATOM 1734 C CA . ASP A 1 213 ? -20.508 -7.208 -10.075 1.00 52.69 213 ASP A CA 1
ATOM 1735 C C . ASP A 1 213 ? -19.346 -7.380 -9.069 1.00 52.69 213 ASP A C 1
ATOM 1737 O O . ASP A 1 213 ? -18.893 -8.496 -8.830 1.00 52.69 213 ASP A O 1
ATOM 1741 N N . MET A 1 214 ? -18.830 -6.307 -8.456 1.00 52.50 214 MET A N 1
ATOM 1742 C CA . MET A 1 214 ? -17.762 -6.445 -7.451 1.00 52.50 214 MET A CA 1
ATOM 1743 C C . MET A 1 214 ? -18.293 -6.999 -6.116 1.00 52.50 214 MET A C 1
ATOM 1745 O O . MET A 1 214 ? -19.033 -6.314 -5.412 1.00 52.50 214 MET A O 1
ATOM 1749 N N . VAL A 1 215 ? -17.891 -8.216 -5.742 1.00 49.62 215 VAL A N 1
ATOM 1750 C CA . VAL A 1 215 ? -18.111 -8.799 -4.402 1.00 49.62 215 VAL A CA 1
ATOM 1751 C C . VAL A 1 215 ? -17.047 -8.256 -3.433 1.00 49.62 215 VAL A C 1
ATOM 1753 O O . VAL A 1 215 ? -15.907 -8.039 -3.840 1.00 49.62 215 VAL A O 1
ATOM 1756 N N . GLY A 1 216 ? -17.405 -7.983 -2.169 1.00 51.19 216 GLY A N 1
ATOM 1757 C CA . GLY A 1 216 ? -16.452 -7.471 -1.164 1.00 51.19 216 GLY A CA 1
ATOM 1758 C C . GLY A 1 216 ? -16.037 -6.009 -1.380 1.00 51.19 216 GLY A C 1
ATOM 1759 O O . GLY A 1 216 ? -14.869 -5.656 -1.243 1.00 51.19 216 GLY A O 1
ATOM 1760 N N . LYS A 1 217 ? -16.982 -5.142 -1.776 1.00 56.31 217 LYS A N 1
ATOM 1761 C CA . LYS A 1 217 ? -16.704 -3.738 -2.122 1.00 56.31 217 LYS A CA 1
ATOM 1762 C C . LYS A 1 217 ? -16.036 -2.992 -0.965 1.00 56.31 217 LYS A C 1
ATOM 1764 O O . LYS A 1 217 ? -16.608 -2.834 0.113 1.00 56.31 217 LYS A O 1
ATOM 1769 N N . ALA A 1 218 ? -14.858 -2.450 -1.246 1.00 50.47 218 ALA A N 1
ATOM 1770 C CA . ALA A 1 218 ? -14.329 -1.320 -0.511 1.00 50.47 218 ALA A CA 1
ATOM 1771 C C . ALA A 1 218 ? -14.999 -0.046 -1.051 1.00 50.47 218 ALA A C 1
ATOM 1773 O O . ALA A 1 218 ? -14.947 0.201 -2.262 1.00 50.47 218 ALA A O 1
ATOM 1774 N N . PRO A 1 219 ? -15.680 0.736 -0.205 1.00 54.03 219 PRO A N 1
ATOM 1775 C CA . PRO A 1 219 ? -16.369 1.939 -0.647 1.00 54.03 219 PRO A CA 1
ATOM 1776 C C . PRO A 1 219 ? -15.374 2.918 -1.277 1.00 54.03 219 PRO A C 1
ATOM 1778 O O . PRO A 1 219 ? -14.294 3.160 -0.743 1.00 54.03 219 PRO A O 1
ATOM 1781 N N . SER A 1 220 ? -15.739 3.488 -2.430 1.00 48.47 220 SER A N 1
ATOM 1782 C CA . SER A 1 220 ? -14.909 4.484 -3.129 1.00 48.47 220 SER A CA 1
ATOM 1783 C C . SER A 1 220 ? -14.739 5.777 -2.327 1.00 48.47 220 SER A C 1
ATOM 1785 O O . SER A 1 220 ? -13.830 6.554 -2.600 1.00 48.47 220 SER A O 1
ATOM 1787 N N . ASP A 1 221 ? -15.633 6.003 -1.362 1.00 51.00 221 ASP A N 1
ATOM 1788 C CA . ASP A 1 221 ? -15.599 7.102 -0.408 1.00 51.00 221 ASP A CA 1
ATOM 1789 C C . ASP A 1 221 ? -15.619 6.526 1.023 1.00 51.00 221 ASP A C 1
ATOM 1791 O O . ASP A 1 221 ? -16.656 6.023 1.468 1.00 51.00 221 ASP A O 1
ATOM 1795 N N . PRO A 1 222 ? -14.495 6.574 1.756 1.00 48.66 222 PRO A N 1
ATOM 1796 C CA . PRO A 1 222 ? -14.414 6.015 3.102 1.00 48.66 222 PRO A CA 1
ATOM 1797 C C . PRO A 1 222 ? -15.167 6.814 4.169 1.00 48.66 222 PRO A C 1
ATOM 1799 O O . PRO A 1 222 ? -15.254 6.350 5.309 1.00 48.66 222 PRO A O 1
ATOM 1802 N N . TYR A 1 223 ? -15.706 7.990 3.829 1.00 48.56 223 TYR A N 1
ATOM 1803 C CA . TYR A 1 223 ? -16.570 8.773 4.712 1.00 48.56 223 TYR A CA 1
ATOM 1804 C C . TYR A 1 223 ? -18.050 8.417 4.536 1.00 48.56 223 TYR A C 1
ATOM 1806 O O . TYR A 1 223 ? -18.790 8.453 5.511 1.00 48.56 223 TYR A O 1
ATOM 1814 N N . LYS A 1 224 ? -18.470 7.960 3.347 1.00 48.06 224 LYS A N 1
ATOM 1815 C CA . LYS A 1 224 ? -19.822 7.399 3.117 1.00 48.06 224 LYS A CA 1
ATOM 1816 C C . LYS A 1 224 ? -19.987 5.955 3.599 1.00 48.06 224 LYS A C 1
ATOM 1818 O O . LYS A 1 224 ? -21.092 5.430 3.592 1.00 48.06 224 LYS A O 1
ATOM 1823 N N . ALA A 1 225 ? -18.880 5.315 3.964 1.00 44.16 225 ALA A N 1
ATOM 1824 C CA . ALA A 1 225 ? -18.812 3.941 4.450 1.00 44.16 225 ALA A CA 1
ATOM 1825 C C . ALA A 1 225 ? -19.192 3.773 5.926 1.00 44.16 225 ALA A C 1
ATOM 1827 O O . ALA A 1 225 ? -19.485 2.657 6.348 1.00 44.16 225 ALA A O 1
ATOM 1828 N N . CYS A 1 226 ? -19.122 4.852 6.713 1.00 38.25 226 CYS A N 1
ATOM 1829 C CA . CYS A 1 226 ? -19.623 4.833 8.081 1.00 38.25 226 CYS A CA 1
ATOM 1830 C C . CYS A 1 226 ? -21.154 4.747 8.022 1.00 38.25 226 CYS A C 1
ATOM 1832 O O . CYS A 1 226 ? -21.758 5.571 7.326 1.00 38.25 226 CYS A O 1
ATOM 1834 N N . PRO A 1 227 ? -21.792 3.809 8.747 1.00 41.16 227 PRO A N 1
ATOM 1835 C CA . PRO A 1 227 ? -23.190 3.974 9.120 1.00 41.16 227 PRO A CA 1
ATOM 1836 C C . PRO A 1 227 ? -23.342 5.376 9.713 1.00 41.16 227 PRO A C 1
ATOM 1838 O O . PRO A 1 227 ? -22.488 5.809 10.493 1.00 41.16 227 PRO A O 1
ATOM 1841 N N . LYS A 1 228 ? -24.381 6.114 9.307 1.00 46.53 228 LYS A N 1
ATOM 1842 C CA . LYS A 1 228 ? -24.617 7.480 9.806 1.00 46.53 228 LYS A CA 1
ATOM 1843 C C . LYS A 1 228 ? -24.747 7.524 11.335 1.00 46.53 228 LYS A C 1
ATOM 1845 O O . LYS A 1 228 ? -24.527 8.575 11.918 1.00 46.53 228 LYS A O 1
ATOM 1850 N N . ASP A 1 229 ? -24.999 6.372 11.943 1.00 43.62 229 ASP A N 1
ATOM 1851 C CA . ASP A 1 229 ? -25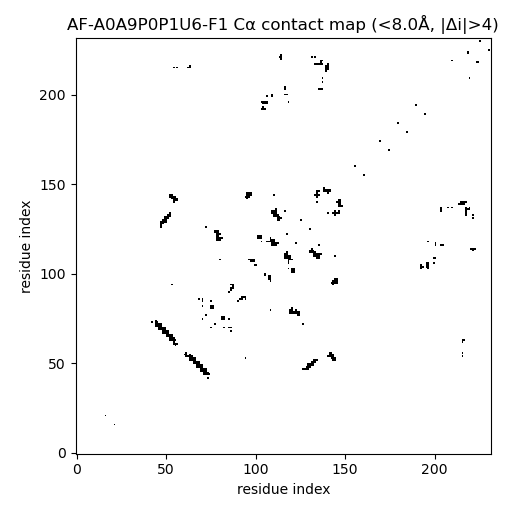.210 6.179 13.373 1.00 43.62 229 ASP A CA 1
ATOM 1852 C C . ASP A 1 229 ? -23.898 6.099 14.191 1.00 43.62 229 ASP A C 1
ATOM 1854 O O . ASP A 1 229 ? -23.948 6.024 15.410 1.00 43.62 229 ASP A O 1
ATOM 1858 N N . GLU A 1 230 ? -22.712 6.124 13.556 1.00 43.03 230 GLU A N 1
ATOM 1859 C CA . GLU A 1 230 ? -21.401 6.013 14.240 1.00 43.03 230 GLU A CA 1
ATOM 1860 C C . GLU A 1 230 ? -20.489 7.250 14.076 1.00 43.03 230 GLU A C 1
ATOM 1862 O O . GLU A 1 230 ? -19.269 7.171 14.273 1.00 43.03 230 GLU A O 1
ATOM 1867 N N . CYS A 1 231 ? -21.033 8.383 13.633 1.00 32.69 231 CYS A N 1
ATOM 1868 C CA . CYS A 1 231 ? -20.292 9.639 13.490 1.00 32.69 231 CYS A CA 1
ATOM 1869 C C . CYS A 1 231 ? -20.842 10.701 14.446 1.00 32.69 231 CYS A C 1
ATOM 1871 O O . CYS A 1 231 ? -21.537 11.616 14.013 1.00 32.69 231 CYS A O 1
ATOM 1873 N N . GLU A 1 232 ? -20.476 10.560 15.720 1.00 33.38 232 GLU A N 1
ATOM 1874 C CA . GLU A 1 232 ? -20.323 11.665 16.677 1.00 33.38 232 GLU A CA 1
ATOM 1875 C C . GLU A 1 232 ? -18.833 12.009 16.833 1.00 33.38 232 GLU A C 1
ATOM 1877 O O . GLU A 1 232 ? -17.995 11.070 16.829 1.00 33.38 232 GLU A O 1
#

InterPro domains:
  IPR001041 2Fe-2S ferredoxin-type iron-sulfur binding domain [PS51085] (51-139)
  IPR004489 Succinate dehydrogenase/fumarate reductase iron-sulphur protein [TIGR00384] (52-188)
  IPR006058 2Fe-2S ferredoxin, iron-sulphur binding site [PS00197] (101-109)
  IPR012675 Beta-grasp domain superfamily [G3DSA:3.10.20.30] (38-148)
  IPR025192 Succinate dehydogenase/fumarate reductase N-terminal [PF13085] (49-153)
  IPR036010 2Fe-2S ferredoxin-like superfamily [SSF54292] (46-148)
  IPR050573 Succinate Dehydrogenase/Fumarate Reductase Iron-Sulfur [PTHR11921] (34-188)

pLDDT: mean 74.42, std 19.79, range [32.69, 96.94]

Mean predicted aligned error: 15.17 Å

Nearest PDB structures (foldseek):
  3abv-assembly1_B  TM=9.281E-01  e=1.219E-19  Sus scrofa
  2fbw-assembly2_O  TM=9.279E-01  e=1.571E-19  Gallus gallus
  8gs8-assembly1_B  TM=9.528E-01  e=1.053E-18  Homo sapiens
  3vrb-assembly1_B  TM=9.511E-01  e=1.032E-17  Ascaris suum
  8bqs-assembly1_CB  TM=7.761E-01  e=1.223E-16  Tetrahymena thermophila SB210

Solvent-accessible surface area (backbone atoms only — not comparable to full-atom values): 14486 Å² total; per-residue (Å²): 144,79,68,77,71,62,66,64,61,75,75,74,77,81,84,80,74,49,72,69,55,52,51,50,53,48,53,54,54,52,69,64,57,79,80,69,85,72,93,67,78,79,68,80,79,45,70,39,45,37,36,35,44,40,39,41,76,87,48,97,55,73,63,72,45,77,46,79,45,76,43,45,52,81,84,38,64,65,25,42,42,45,49,56,49,48,41,28,74,77,77,40,73,82,66,44,68,51,73,76,79,61,81,53,42,73,39,57,35,48,27,19,48,74,76,40,71,43,46,30,46,74,36,67,59,71,94,66,72,73,49,40,40,39,35,51,48,90,45,49,45,65,34,32,38,30,60,61,53,64,72,59,51,55,56,52,56,72,68,50,92,60,92,77,77,94,63,89,83,62,92,55,93,83,78,73,82,84,91,73,55,72,71,60,50,59,76,62,64,68,56,66,48,52,50,50,32,43,51,63,45,52,61,60,66,59,90,63,82,75,66,90,84,60,61,66,73,55,59,85,46,63,75,77,61,52,61,82,90,75,74,128